Protein AF-A0A8J5T2P1-F1 (afdb_monomer_lite)

InterPro domains:
  IPR018501 DDT domain [PF02791] (27-86)
  IPR018501 DDT domain [PS50827] (26-91)
  IPR018501 DDT domain [SM00571] (26-91)
  IPR028942 WHIM1 domain [PF15612] (189-232)
  IPR047171 Bromodomain adjacent to zinc finger domain protein 1A [PTHR46510] (6-345)

Foldseek 3Di:
DDDPPPPPDDDDPDPDDDDDPAPDDPVCVVLLVVLQCLCQVCCVLLVVCVVPVPGADSVQSSCQLPALDLQGPLLVSLLSLLLSLLVLVVVLVVVLVVDPPLDQDDPPDDPDPVLVVLQVQLQVLQCCCCVPVVDRLSPPDRDSVCSLVSLLSCLRNQLHDPRSRQVVLCVLLVRDHSCVQLSSVCCVVPVVLSVCSVPDGPSPDHSVSSSSSSSSSSVRSCSRRVNVVVVVVVVVVVVVVVVVVVVVVVVVVVVVVVVVVVVVVVVVVVVVVVVVVVVVVVVVVVVVCVVDDDDDDPDPPVVVVVVVVVVVVVVVVVVVVVVVVVVVVVVVVVVVVVVVVVVVVD

Radius of gyration: 36.95 Å; chains: 1; bounding box: 94×45×101 Å

Secondary structure (DSSP, 8-state):
-----------PPPPPPPPP--SS-TTTHHHHHHHHHHHHHTTTTTTHHHH-TT---HHHHHHHHHS--TTSHHHHHHHHHHHHHHHHHHHHHHHHHH-TT--S------S-HHHHHHHHHHHHHHTHIIIIISS-GGGS--STTTHHHHHHHHHHHTT---TTTHHHHHHHTTS--TTS-HHHHHHHH-HHHHHHHTTS-GGGS-HHHHHHHHHHHHHHHTTSHHHHHHHHHHHHHHHHHHHHHHHHHHHHHHHHHHHHHHHHHHHHHHHHHHHHHHHHHHHHHHHHHTTS-------TTHHHHHHHHHHHHHHHHHHHHHHHHHHHHHHHHHHHHHHHHHHTT-

pLDDT: mean 83.57, std 16.7, range [35.97, 98.62]

Structure (mmCIF, N/CA/C/O backbone):
data_AF-A0A8J5T2P1-F1
#
_entry.id   AF-A0A8J5T2P1-F1
#
loop_
_atom_site.group_PDB
_atom_site.id
_atom_site.type_symbol
_atom_site.label_atom_id
_atom_site.label_alt_id
_atom_site.label_comp_id
_atom_site.label_asym_id
_atom_site.label_entity_id
_atom_site.label_seq_id
_atom_site.pdbx_PDB_ins_code
_atom_site.Cartn_x
_atom_site.Cartn_y
_atom_site.Cartn_z
_atom_site.occupancy
_atom_site.B_iso_or_equiv
_atom_site.auth_seq_id
_atom_site.auth_comp_id
_atom_site.auth_asym_id
_atom_site.auth_atom_id
_atom_site.pdbx_PDB_model_num
ATOM 1 N N . MET A 1 1 ? -52.228 -8.492 37.412 1.00 38.88 1 MET A N 1
ATOM 2 C CA . MET A 1 1 ? -51.463 -8.058 36.219 1.00 38.88 1 MET A CA 1
ATOM 3 C C . MET A 1 1 ? -50.763 -9.284 35.662 1.00 38.88 1 MET A C 1
ATOM 5 O O . MET A 1 1 ? -50.231 -10.053 36.445 1.00 38.88 1 MET A O 1
ATOM 9 N N . LYS A 1 2 ? -50.897 -9.541 34.357 1.00 37.38 2 LYS A N 1
ATOM 10 C CA . LYS A 1 2 ? -50.468 -10.792 33.715 1.00 37.38 2 LYS A CA 1
ATOM 11 C C . LYS A 1 2 ? -48.937 -10.896 33.706 1.00 37.38 2 LYS A C 1
ATOM 13 O O . LYS A 1 2 ? -48.278 -9.971 33.245 1.00 37.38 2 LYS A O 1
ATOM 18 N N . ASN A 1 3 ? -48.417 -12.025 34.185 1.00 43.34 3 ASN A N 1
ATOM 19 C CA . ASN A 1 3 ? -47.014 -12.422 34.086 1.00 43.34 3 ASN A CA 1
ATOM 20 C C . ASN A 1 3 ? -46.570 -12.411 32.614 1.00 43.34 3 ASN A C 1
ATOM 22 O O . ASN A 1 3 ? -47.038 -13.235 31.827 1.00 43.34 3 ASN A O 1
ATOM 26 N N . LEU A 1 4 ? -45.669 -11.498 32.234 1.00 44.78 4 LEU A N 1
ATOM 27 C CA . LEU A 1 4 ? -44.873 -11.667 31.019 1.00 44.78 4 LEU A CA 1
ATOM 28 C C . LEU A 1 4 ? -43.782 -12.694 31.334 1.00 44.78 4 LEU A C 1
ATOM 30 O O . LEU A 1 4 ? -42.664 -12.343 31.702 1.00 44.78 4 LEU A O 1
ATOM 34 N N . ASN A 1 5 ? -44.123 -13.975 31.198 1.00 47.78 5 ASN A N 1
ATOM 35 C CA . ASN A 1 5 ? -43.110 -15.002 31.014 1.00 47.78 5 ASN A CA 1
ATOM 36 C C . ASN A 1 5 ? -42.364 -14.663 29.722 1.00 47.78 5 ASN A C 1
ATOM 38 O O . ASN A 1 5 ? -42.946 -14.663 28.637 1.00 47.78 5 ASN A O 1
ATOM 42 N N . MET A 1 6 ? -41.083 -14.337 29.856 1.00 53.53 6 MET A N 1
ATOM 43 C CA . MET A 1 6 ? -40.150 -14.226 28.748 1.00 53.53 6 MET A CA 1
ATOM 44 C C . MET A 1 6 ? -39.972 -15.639 28.186 1.00 53.53 6 MET A C 1
ATOM 46 O O . MET A 1 6 ? -39.150 -16.416 28.662 1.00 53.53 6 MET A O 1
ATOM 50 N N . ILE A 1 7 ? -40.839 -16.014 27.243 1.00 55.31 7 ILE A N 1
ATOM 51 C CA . ILE A 1 7 ? -40.734 -17.269 26.503 1.00 55.31 7 ILE A CA 1
ATOM 52 C C . ILE A 1 7 ? -39.491 -17.119 25.630 1.00 55.31 7 ILE A C 1
ATOM 54 O O . ILE A 1 7 ? -39.549 -16.578 24.528 1.00 55.31 7 ILE A O 1
ATOM 58 N N . CYS A 1 8 ? -38.341 -17.537 26.153 1.00 61.41 8 CYS A N 1
ATOM 59 C CA . CYS A 1 8 ? -37.155 -17.747 25.345 1.00 61.41 8 CYS A CA 1
ATOM 60 C C . CYS A 1 8 ? -37.530 -18.800 24.302 1.00 61.41 8 CYS A C 1
ATOM 62 O O . CYS A 1 8 ? -37.737 -19.967 24.640 1.00 61.41 8 CYS A O 1
ATOM 64 N N . HIS A 1 9 ? -37.698 -18.377 23.048 1.00 58.12 9 HIS A N 1
ATOM 65 C CA . HIS A 1 9 ? -37.850 -19.310 21.942 1.00 58.12 9 HIS A CA 1
ATOM 66 C C . HIS A 1 9 ? -36.684 -20.312 21.988 1.00 58.12 9 HIS A C 1
ATOM 68 O O . HIS A 1 9 ? -35.555 -19.903 22.283 1.00 58.12 9 HIS A O 1
ATOM 74 N N . PRO A 1 10 ? -36.932 -21.612 21.738 1.00 66.38 10 PRO A N 1
ATOM 75 C CA . PRO A 1 10 ? -35.851 -22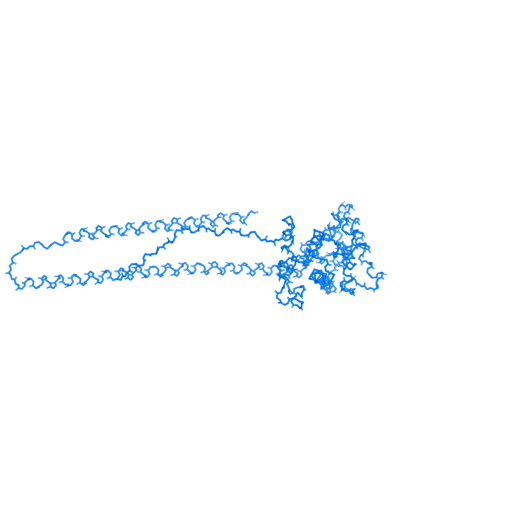.582 21.625 1.00 66.38 10 PRO A CA 1
ATOM 76 C C . PRO A 1 10 ? -34.835 -22.063 20.597 1.00 66.38 10 PRO A C 1
ATOM 78 O O . PRO A 1 10 ? -35.265 -21.435 19.623 1.00 66.38 10 PRO A O 1
ATOM 81 N N . PRO A 1 11 ? -33.521 -22.264 20.816 1.00 65.38 11 PRO A N 1
ATOM 82 C CA . PRO A 1 11 ? -32.497 -21.756 19.915 1.00 65.38 11 PRO A CA 1
ATOM 83 C C . PRO A 1 11 ? -32.816 -22.244 18.504 1.00 65.38 11 PRO A C 1
ATOM 85 O O . PRO A 1 11 ? -32.778 -23.441 18.229 1.00 65.38 11 PRO A O 1
ATOM 88 N N . GLN A 1 12 ? -33.224 -21.317 17.639 1.00 72.50 12 GLN A N 1
ATOM 89 C CA . GLN A 1 12 ? -33.370 -21.605 16.225 1.00 72.50 12 GLN A CA 1
ATOM 90 C C . GLN A 1 12 ? -31.978 -21.901 15.687 1.00 72.50 12 GLN A C 1
ATOM 92 O O . GLN A 1 12 ? -31.029 -21.170 15.988 1.00 72.50 12 GLN A O 1
ATOM 97 N N . ASP A 1 13 ? -31.866 -22.976 14.910 1.00 78.19 13 ASP A N 1
ATOM 98 C CA . ASP A 1 13 ? -30.635 -23.284 14.201 1.00 78.19 13 ASP A CA 1
ATOM 99 C C . ASP A 1 13 ? -30.203 -22.050 13.407 1.00 78.19 13 ASP A C 1
ATOM 101 O O . ASP A 1 13 ? -31.010 -21.428 12.706 1.00 78.19 13 ASP A O 1
ATOM 105 N N . LEU A 1 14 ? -28.926 -21.685 13.544 1.00 77.56 14 LEU A N 1
ATOM 106 C CA . LEU A 1 14 ? -28.351 -20.592 12.773 1.00 77.56 14 LEU A CA 1
ATOM 107 C C . LEU A 1 14 ? -28.625 -20.847 11.284 1.00 77.56 14 LEU A C 1
ATOM 109 O O . LEU A 1 14 ? -28.497 -21.991 10.824 1.00 77.56 14 LEU A O 1
ATOM 113 N N . PRO A 1 15 ? -28.996 -19.809 10.514 1.00 83.88 15 PRO A N 1
ATOM 114 C CA . PRO A 1 15 ? -29.167 -19.964 9.082 1.00 83.88 15 PRO A CA 1
ATOM 115 C C . PRO A 1 15 ? -27.879 -20.544 8.500 1.00 83.88 15 PRO A C 1
ATOM 117 O O . PRO A 1 15 ? -26.777 -20.098 8.831 1.00 83.88 15 PRO A O 1
ATOM 120 N N . LYS A 1 16 ? -28.014 -21.567 7.651 1.00 82.50 16 LYS A N 1
ATOM 121 C CA . LYS A 1 16 ? -26.851 -22.170 7.000 1.00 82.50 16 LYS A CA 1
ATOM 122 C C . LYS A 1 16 ? -26.133 -21.077 6.205 1.00 82.50 16 LYS A C 1
ATOM 124 O O . LYS A 1 16 ? -26.791 -20.432 5.384 1.00 82.50 16 LYS A O 1
ATOM 129 N N . PRO A 1 17 ? -24.828 -20.858 6.434 1.00 81.00 17 PRO A N 1
ATOM 130 C CA . PRO A 1 17 ? -24.089 -19.854 5.692 1.00 81.00 17 PRO A CA 1
ATOM 131 C C . PRO A 1 17 ? -24.156 -20.195 4.203 1.00 81.00 17 PRO A C 1
ATOM 133 O O . PRO A 1 17 ? -23.893 -21.328 3.797 1.00 81.00 17 PRO A O 1
ATOM 136 N N . ILE A 1 18 ? -24.569 -19.218 3.400 1.00 80.50 18 ILE A N 1
ATOM 137 C CA . ILE A 1 18 ? -24.602 -19.336 1.945 1.00 80.50 18 ILE A CA 1
ATOM 138 C C . ILE A 1 18 ? -23.201 -18.959 1.456 1.00 80.50 18 ILE A C 1
ATOM 140 O O . ILE A 1 18 ? -22.764 -17.845 1.749 1.00 80.50 18 ILE A O 1
ATOM 144 N N . PRO A 1 19 ? -22.485 -19.848 0.744 1.00 76.81 19 PRO A N 1
ATOM 145 C CA . PRO A 1 19 ? -21.168 -19.522 0.217 1.00 76.81 19 PRO A CA 1
ATOM 146 C C . PRO A 1 19 ? -21.242 -18.293 -0.689 1.00 76.81 19 PRO A C 1
ATOM 148 O O . PRO A 1 19 ? -22.089 -18.227 -1.587 1.00 76.81 19 PRO A O 1
ATOM 151 N N . ILE A 1 20 ? -20.351 -17.330 -0.456 1.00 77.06 20 ILE A N 1
ATOM 152 C CA . ILE A 1 20 ? -20.187 -16.177 -1.339 1.00 77.06 20 ILE A CA 1
ATOM 153 C C . ILE A 1 20 ? -19.636 -16.699 -2.667 1.00 77.06 20 ILE A C 1
ATOM 155 O O . ILE A 1 20 ? -18.673 -17.466 -2.693 1.00 77.06 20 ILE A O 1
ATOM 159 N N . ARG A 1 21 ? -20.264 -16.315 -3.781 1.00 82.00 21 ARG A N 1
ATOM 160 C CA . ARG A 1 21 ? -19.754 -16.636 -5.117 1.00 82.00 21 ARG A CA 1
ATOM 161 C C . ARG A 1 21 ? -18.629 -15.667 -5.450 1.00 82.00 21 ARG A C 1
ATOM 163 O O . ARG A 1 21 ? -18.890 -14.628 -6.036 1.00 82.00 21 ARG A O 1
ATOM 170 N N . CYS A 1 22 ? -17.417 -16.024 -5.047 1.00 88.25 22 CYS A N 1
ATOM 171 C CA . CYS A 1 22 ? -16.206 -15.280 -5.351 1.00 88.25 22 CYS A CA 1
ATOM 172 C C . CYS A 1 22 ? -15.498 -15.907 -6.560 1.00 88.25 22 CYS A C 1
ATOM 174 O O . CYS A 1 22 ? -15.336 -17.127 -6.625 1.00 88.25 22 CYS A O 1
ATOM 176 N N . ARG A 1 23 ? -15.088 -15.087 -7.527 1.00 93.62 23 ARG A N 1
ATOM 177 C CA . ARG A 1 23 ? -14.248 -15.486 -8.669 1.00 93.62 23 ARG A CA 1
ATOM 178 C C . ARG A 1 23 ? -12.756 -15.430 -8.344 1.00 93.62 23 ARG A C 1
ATOM 180 O O . ARG A 1 23 ? -11.955 -15.932 -9.131 1.00 93.62 23 ARG A O 1
ATOM 187 N N . ILE A 1 24 ? -12.388 -14.840 -7.206 1.00 95.44 24 ILE A N 1
ATOM 188 C CA . ILE A 1 24 ? -11.018 -14.852 -6.691 1.00 95.44 24 ILE A CA 1
ATOM 189 C C . ILE A 1 24 ? -10.756 -16.207 -6.018 1.00 95.44 24 ILE A C 1
ATOM 191 O O . ILE A 1 24 ? -11.517 -16.587 -5.128 1.00 95.44 24 ILE A O 1
ATOM 195 N N . PRO A 1 25 ? -9.700 -16.933 -6.421 1.00 94.62 25 PRO A N 1
ATOM 196 C CA . PRO A 1 25 ? -9.254 -18.146 -5.745 1.00 94.62 25 PRO A CA 1
ATOM 197 C C . PRO A 1 25 ? -8.931 -17.916 -4.261 1.00 94.62 25 PRO A C 1
ATOM 199 O O . PRO A 1 25 ? -8.420 -16.857 -3.892 1.00 94.62 25 PRO A O 1
ATOM 202 N N . ASP A 1 26 ? -9.178 -18.925 -3.423 1.00 92.69 26 ASP A N 1
ATOM 203 C CA . ASP A 1 26 ? -8.987 -18.846 -1.966 1.00 92.69 26 ASP A CA 1
ATOM 204 C C . ASP A 1 26 ? -7.550 -18.459 -1.569 1.00 92.69 26 ASP A C 1
ATOM 206 O O . ASP A 1 26 ? -7.347 -17.729 -0.600 1.00 92.69 26 ASP A O 1
ATOM 210 N N . ASP A 1 27 ? -6.550 -18.905 -2.332 1.00 95.50 27 ASP A N 1
ATOM 211 C CA . ASP A 1 27 ? -5.130 -18.610 -2.114 1.00 95.50 27 ASP A CA 1
ATOM 212 C C . ASP A 1 27 ? -4.750 -17.154 -2.421 1.00 95.50 27 ASP A C 1
ATOM 214 O O . ASP A 1 27 ? -3.761 -16.659 -1.888 1.00 95.50 27 ASP A O 1
ATOM 218 N N . LEU A 1 28 ? -5.552 -16.451 -3.225 1.00 96.50 28 LEU A N 1
ATOM 219 C CA . LEU A 1 28 ? -5.344 -15.047 -3.599 1.00 96.50 28 LEU A CA 1
ATOM 220 C C . LEU A 1 28 ? -6.289 -14.087 -2.864 1.00 96.50 28 LEU A C 1
ATOM 222 O O . LEU A 1 28 ? -6.176 -12.868 -3.001 1.00 96.50 28 LEU A O 1
ATOM 226 N N . PHE A 1 29 ? -7.236 -14.617 -2.087 1.00 95.31 29 PHE A N 1
ATOM 227 C CA . PHE A 1 29 ? -8.277 -13.821 -1.444 1.00 95.31 29 PHE A CA 1
ATOM 228 C C . PHE A 1 29 ? -7.711 -12.802 -0.448 1.00 95.31 29 PHE A C 1
ATOM 230 O O . PHE A 1 29 ? -8.202 -11.678 -0.368 1.00 95.31 29 PHE A O 1
ATOM 237 N N . SER A 1 30 ? -6.656 -13.168 0.285 1.00 96.12 30 SER A N 1
ATOM 238 C CA . SER A 1 30 ? -6.013 -12.262 1.243 1.00 96.12 30 SER A CA 1
ATOM 239 C C . SER A 1 30 ? -5.421 -11.033 0.553 1.00 96.12 30 SER A C 1
ATOM 241 O O . SER A 1 30 ? -5.675 -9.912 0.986 1.00 96.12 30 SER A O 1
ATOM 243 N N . ASP A 1 31 ? -4.679 -11.232 -0.539 1.00 97.12 31 ASP A N 1
ATOM 244 C CA . ASP A 1 31 ? -4.081 -10.136 -1.310 1.00 97.12 31 ASP A CA 1
ATOM 245 C C . ASP A 1 31 ? -5.163 -9.250 -1.928 1.00 97.12 31 ASP A C 1
ATOM 247 O O . ASP A 1 31 ? -5.072 -8.025 -1.896 1.00 97.12 31 ASP A O 1
ATOM 251 N N . PHE A 1 32 ? -6.233 -9.870 -2.429 1.00 97.81 32 PHE A N 1
ATOM 252 C CA . PHE A 1 32 ? -7.391 -9.160 -2.954 1.00 97.81 32 PHE A CA 1
ATOM 253 C C . PHE A 1 32 ? -8.039 -8.241 -1.908 1.00 97.81 32 PHE A C 1
ATOM 255 O O . PHE A 1 32 ? -8.254 -7.059 -2.182 1.00 97.81 32 PHE A O 1
ATOM 262 N N . ILE A 1 33 ? -8.320 -8.757 -0.706 1.00 97.69 33 ILE A N 1
ATOM 263 C CA . ILE A 1 33 ? -8.898 -7.957 0.381 1.00 97.69 33 ILE A CA 1
ATOM 264 C C . ILE A 1 33 ? -7.926 -6.873 0.835 1.00 97.69 33 ILE A C 1
ATOM 266 O O . ILE A 1 33 ? -8.350 -5.744 1.050 1.00 97.69 33 ILE A O 1
ATOM 270 N N . MET A 1 34 ? -6.633 -7.179 0.938 1.00 98.00 34 MET A N 1
ATOM 271 C CA . MET A 1 34 ? -5.624 -6.201 1.336 1.00 98.00 34 MET A CA 1
ATOM 272 C C . MET A 1 34 ? -5.600 -4.999 0.385 1.00 98.00 34 MET A C 1
ATOM 274 O O . MET A 1 34 ? -5.644 -3.860 0.847 1.00 98.00 34 MET A O 1
ATOM 278 N N . VAL A 1 35 ? -5.622 -5.239 -0.929 1.00 98.25 35 VAL A N 1
ATOM 279 C CA . VAL A 1 35 ? -5.682 -4.162 -1.927 1.00 98.25 35 VAL A CA 1
ATOM 280 C C . VAL A 1 35 ? -7.000 -3.388 -1.836 1.00 98.25 35 VAL A C 1
ATOM 282 O O . VAL A 1 35 ? -6.985 -2.157 -1.849 1.00 98.25 35 VAL A O 1
ATOM 285 N N . LEU A 1 36 ? -8.137 -4.086 -1.725 1.00 98.19 36 LEU A N 1
ATOM 286 C CA . LEU A 1 36 ? -9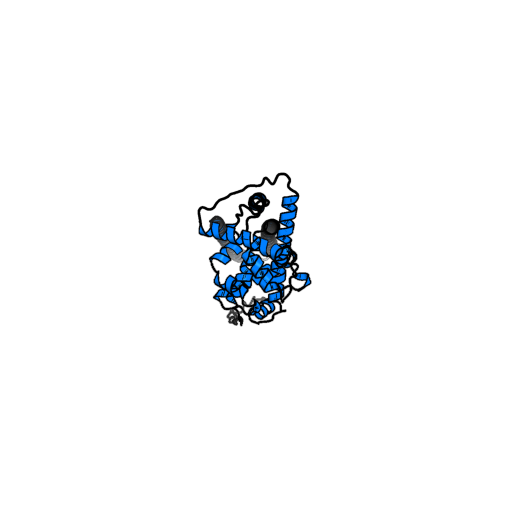.457 -3.458 -1.610 1.00 98.19 36 LEU A CA 1
ATOM 287 C C . LEU A 1 36 ? -9.543 -2.527 -0.396 1.00 98.19 36 LEU A C 1
ATOM 289 O O . LEU A 1 36 ? -9.999 -1.389 -0.512 1.00 98.19 36 LEU A O 1
ATOM 293 N N . GLU A 1 37 ? -9.110 -3.017 0.763 1.00 97.62 37 GLU A N 1
ATOM 294 C CA . GLU A 1 37 ? -9.097 -2.259 2.010 1.00 97.62 37 GLU A CA 1
ATOM 295 C C . GLU A 1 37 ? -8.135 -1.081 1.909 1.00 97.62 37 GLU A C 1
ATOM 297 O O . GLU A 1 37 ? -8.524 0.037 2.232 1.00 97.62 37 GLU A O 1
ATOM 302 N N . PHE A 1 38 ? -6.918 -1.287 1.394 1.00 98.12 38 PHE A N 1
ATOM 303 C CA . PHE A 1 38 ? -5.935 -0.215 1.266 1.00 98.12 38 PHE A CA 1
ATOM 304 C C . PHE A 1 38 ? -6.481 0.967 0.461 1.00 98.12 38 PHE A C 1
ATOM 306 O O . PHE A 1 38 ? -6.477 2.095 0.950 1.00 98.12 38 PHE A O 1
ATOM 313 N N . VAL A 1 39 ? -6.998 0.714 -0.744 1.00 97.50 39 VAL A N 1
ATOM 314 C CA . VAL A 1 39 ? -7.456 1.783 -1.642 1.00 97.50 39 VAL A CA 1
ATOM 315 C C . VAL A 1 39 ? -8.612 2.574 -1.015 1.00 97.50 39 VAL A C 1
ATOM 317 O O . VAL A 1 39 ? -8.661 3.796 -1.137 1.00 97.50 39 VAL A O 1
ATOM 320 N N . ASN A 1 40 ? -9.510 1.913 -0.277 1.00 97.38 40 ASN A N 1
ATOM 321 C CA . ASN A 1 40 ? -10.621 2.588 0.400 1.00 97.38 40 ASN A CA 1
ATOM 322 C C . ASN A 1 40 ? -10.195 3.322 1.686 1.00 97.38 40 ASN A C 1
ATOM 324 O O . ASN A 1 40 ? -10.640 4.450 1.926 1.00 97.38 40 ASN A O 1
ATOM 328 N N . VAL A 1 41 ? -9.335 2.713 2.507 1.00 95.06 41 VAL A N 1
ATOM 329 C CA . VAL A 1 41 ? -8.838 3.296 3.765 1.00 95.06 41 VAL A CA 1
ATOM 330 C C . VAL A 1 41 ? -7.972 4.521 3.488 1.00 95.06 41 VAL A C 1
ATOM 332 O O . VAL A 1 41 ? -8.161 5.557 4.120 1.00 95.06 41 VAL A O 1
ATOM 335 N N . PHE A 1 42 ? -7.089 4.439 2.495 1.00 95.69 42 PHE A N 1
ATOM 336 C CA . PHE A 1 42 ? -6.211 5.528 2.068 1.00 95.69 42 PHE A CA 1
ATOM 337 C C . PHE A 1 42 ? -6.804 6.324 0.896 1.00 95.69 42 PHE A C 1
ATOM 339 O O . PHE A 1 42 ? -6.076 6.883 0.083 1.00 95.69 42 PHE A O 1
ATOM 346 N N . SER A 1 43 ? -8.137 6.413 0.820 1.00 95.94 43 SER A N 1
ATOM 347 C CA . SER A 1 43 ? -8.852 7.067 -0.288 1.00 95.94 43 SER A CA 1
ATOM 348 C C . SER A 1 43 ? -8.534 8.553 -0.470 1.00 95.94 43 SER A C 1
ATOM 350 O O . SER A 1 43 ? -8.711 9.070 -1.567 1.00 95.94 43 SER A O 1
ATOM 352 N N . GLU A 1 44 ? -8.077 9.237 0.578 1.00 94.19 44 GLU A N 1
ATOM 353 C CA . GLU A 1 44 ? -7.607 10.627 0.495 1.00 94.19 44 GLU A CA 1
ATOM 354 C C . GLU A 1 44 ? -6.178 10.705 -0.055 1.00 94.19 44 GLU A C 1
ATOM 356 O O . GLU A 1 44 ? -5.906 11.552 -0.894 1.00 94.19 44 GLU A O 1
ATOM 361 N N . LEU A 1 45 ? -5.302 9.777 0.345 1.00 94.75 45 LEU A N 1
ATOM 362 C CA . LEU A 1 45 ? -3.903 9.714 -0.093 1.00 94.75 45 LEU A CA 1
ATOM 363 C C . LEU A 1 45 ? -3.778 9.429 -1.593 1.00 94.75 45 LEU A C 1
ATOM 365 O O . LEU A 1 45 ? -2.950 10.020 -2.271 1.00 94.75 45 LEU A O 1
ATOM 369 N N . VAL A 1 46 ? -4.580 8.490 -2.098 1.00 95.31 46 VAL A N 1
ATOM 370 C CA . VAL A 1 46 ? -4.556 8.098 -3.516 1.00 95.31 46 VAL A CA 1
ATOM 371 C C . VAL A 1 46 ? -5.610 8.834 -4.342 1.00 95.31 46 VAL A C 1
ATOM 373 O O . VAL A 1 46 ? -5.893 8.406 -5.452 1.00 95.31 46 VAL A O 1
ATOM 376 N N . GLU A 1 47 ? -6.244 9.876 -3.789 1.00 95.81 47 GLU A N 1
ATOM 377 C CA . GLU A 1 47 ? -7.274 10.689 -4.462 1.00 95.81 47 GLU A CA 1
ATOM 378 C C . GLU A 1 47 ? -8.435 9.859 -5.053 1.00 95.81 47 GLU A C 1
ATOM 380 O O . GLU A 1 47 ? -9.071 10.210 -6.048 1.00 95.81 47 GLU A O 1
ATOM 385 N N . LEU A 1 48 ? -8.769 8.734 -4.407 1.00 96.88 48 LEU A N 1
ATOM 386 C CA . LEU A 1 48 ? -9.774 7.791 -4.899 1.00 96.88 48 LEU A CA 1
ATOM 387 C C . LEU A 1 48 ? -11.135 8.456 -5.104 1.00 96.88 48 LEU A C 1
ATOM 389 O O . LEU A 1 48 ? -11.849 8.127 -6.050 1.00 96.88 48 LEU A O 1
ATOM 393 N N . ARG A 1 49 ? -11.524 9.352 -4.190 1.00 95.50 49 ARG A N 1
ATOM 394 C CA . ARG A 1 49 ? -12.876 9.931 -4.158 1.00 95.50 49 ARG A CA 1
ATOM 395 C C . ARG A 1 49 ? -13.178 10.835 -5.351 1.00 95.50 49 ARG A C 1
ATOM 397 O O . ARG A 1 49 ? -14.357 11.055 -5.628 1.00 95.50 49 ARG A O 1
ATOM 404 N N . ASP A 1 50 ? -12.158 11.284 -6.073 1.00 95.81 50 ASP A N 1
ATOM 405 C CA . ASP A 1 50 ? -12.326 12.099 -7.276 1.00 95.81 50 ASP A CA 1
ATOM 406 C C . ASP A 1 50 ? -12.805 11.258 -8.464 1.00 95.81 50 ASP A C 1
ATOM 408 O O . ASP A 1 50 ? -13.581 11.730 -9.298 1.00 95.81 50 ASP A O 1
ATOM 412 N N . VAL A 1 51 ? -12.412 9.981 -8.501 1.00 95.44 51 VAL A N 1
ATOM 413 C CA . VAL A 1 51 ? -12.827 9.016 -9.531 1.00 95.44 51 VAL A CA 1
ATOM 414 C C . VAL A 1 51 ? -14.019 8.179 -9.055 1.00 95.44 51 VAL A C 1
ATOM 416 O O . VAL A 1 51 ? -14.986 7.969 -9.788 1.00 95.44 51 VAL A O 1
ATOM 419 N N . TYR A 1 52 ? -13.983 7.741 -7.797 1.00 97.19 52 TYR A N 1
ATOM 420 C CA . TYR A 1 52 ? -14.969 6.871 -7.164 1.00 97.19 52 TYR A CA 1
ATOM 421 C C . TYR A 1 52 ? -15.459 7.488 -5.843 1.00 97.19 52 TYR A C 1
ATOM 423 O O . TYR A 1 52 ? -14.993 7.104 -4.768 1.00 97.19 52 TYR A O 1
ATOM 431 N N . PRO A 1 53 ? -16.449 8.406 -5.868 1.00 95.94 53 PRO A N 1
ATOM 432 C CA . PRO A 1 53 ? -16.908 9.120 -4.668 1.00 95.94 53 PRO A CA 1
ATOM 433 C C . PRO A 1 53 ? -17.421 8.222 -3.534 1.00 95.94 53 PRO A C 1
ATOM 435 O O . PRO A 1 53 ? -17.410 8.619 -2.372 1.00 95.94 53 PRO A O 1
ATOM 438 N N . GLN A 1 54 ? -17.892 7.015 -3.866 1.00 95.94 54 GLN A N 1
ATOM 439 C CA . GLN A 1 54 ? -18.373 6.016 -2.901 1.00 95.94 54 GLN A CA 1
ATOM 440 C C . GLN A 1 54 ? -17.330 4.934 -2.578 1.00 95.94 54 GLN A C 1
ATOM 442 O O . GLN A 1 54 ? -17.656 3.952 -1.917 1.00 95.94 54 GLN A O 1
ATOM 447 N N . GLY A 1 55 ? -16.090 5.112 -3.035 1.00 96.56 55 GLY A N 1
ATOM 448 C CA . GLY A 1 55 ? -15.044 4.103 -2.959 1.00 96.56 55 GLY A CA 1
ATOM 449 C C . GLY A 1 55 ? -15.223 2.978 -3.978 1.00 96.56 55 GLY A C 1
ATOM 450 O O . GLY A 1 55 ? -16.098 3.015 -4.848 1.00 96.56 55 GLY A O 1
ATOM 451 N N . ILE A 1 56 ? -14.367 1.965 -3.864 1.00 97.50 56 ILE A N 1
ATOM 452 C CA . ILE A 1 56 ? -14.405 0.768 -4.708 1.00 97.50 56 ILE A CA 1
ATOM 453 C C . ILE A 1 56 ? -15.019 -0.365 -3.902 1.00 97.50 56 ILE A C 1
ATOM 455 O O . ILE A 1 56 ? -14.565 -0.684 -2.805 1.00 97.50 56 ILE A O 1
ATOM 459 N N . THR A 1 57 ? -16.051 -0.991 -4.458 1.00 97.38 57 THR A N 1
ATOM 460 C CA . THR A 1 57 ? -16.714 -2.136 -3.828 1.00 97.38 57 THR A CA 1
ATOM 461 C C . THR A 1 57 ? -16.002 -3.448 -4.154 1.00 97.38 57 THR A C 1
ATOM 463 O O . THR A 1 57 ? -15.247 -3.543 -5.125 1.00 97.38 57 THR A O 1
ATOM 466 N N . PHE A 1 58 ? -16.294 -4.486 -3.366 1.00 96.25 58 PHE A N 1
ATOM 467 C CA . PHE A 1 58 ? -15.825 -5.851 -3.614 1.00 96.25 58 PHE A CA 1
ATOM 468 C C . PHE A 1 58 ? -16.102 -6.298 -5.058 1.00 96.25 58 PHE A C 1
ATOM 470 O O . PHE A 1 58 ? -15.186 -6.726 -5.755 1.00 96.25 58 PHE A O 1
ATOM 477 N N . ASP A 1 59 ? -17.345 -6.144 -5.526 1.00 95.50 59 ASP A N 1
ATOM 478 C CA . ASP A 1 59 ? -17.766 -6.589 -6.859 1.00 95.50 59 ASP A CA 1
ATOM 479 C C . ASP A 1 59 ? -17.038 -5.837 -7.979 1.00 95.50 59 ASP A C 1
ATOM 481 O O . ASP A 1 59 ? -16.670 -6.433 -8.992 1.00 95.50 59 ASP A O 1
ATOM 485 N N . MET A 1 60 ? -16.795 -4.534 -7.789 1.00 97.06 60 MET A N 1
ATOM 486 C CA . MET A 1 60 ? -16.062 -3.714 -8.755 1.00 97.06 60 MET A CA 1
ATOM 487 C C . MET A 1 60 ? -14.631 -4.213 -8.922 1.00 97.06 60 MET A C 1
ATOM 489 O O . MET A 1 60 ? -14.209 -4.456 -10.051 1.00 97.06 60 MET A O 1
ATOM 493 N N . LEU A 1 61 ? -13.899 -4.404 -7.820 1.00 97.38 61 LEU A N 1
ATOM 494 C CA . LEU A 1 61 ? -12.514 -4.866 -7.892 1.00 97.38 61 LEU A CA 1
ATOM 495 C C . LEU A 1 61 ? -12.426 -6.323 -8.367 1.00 97.38 61 LEU A C 1
ATOM 497 O O . LEU A 1 61 ? -11.555 -6.650 -9.172 1.00 97.38 61 LEU A O 1
ATOM 501 N N . GLU A 1 62 ? -13.340 -7.191 -7.920 1.00 96.75 62 GLU A N 1
ATOM 502 C CA . GLU A 1 62 ? -13.403 -8.582 -8.375 1.00 96.75 62 GLU A CA 1
ATOM 503 C C . GLU A 1 62 ? -13.587 -8.643 -9.896 1.00 96.75 62 GLU A C 1
ATOM 505 O O . GLU A 1 62 ? -12.842 -9.331 -10.597 1.00 96.75 62 GLU A O 1
ATOM 510 N N . HIS A 1 63 ? -14.559 -7.892 -10.420 1.00 96.06 63 HIS A N 1
ATOM 511 C CA . HIS A 1 63 ? -14.804 -7.811 -11.853 1.00 96.06 63 HIS A CA 1
ATOM 512 C C . HIS A 1 63 ? -13.594 -7.259 -12.603 1.00 96.06 63 HIS A C 1
ATOM 514 O O . HIS A 1 63 ? -13.160 -7.862 -13.579 1.00 96.06 63 HIS A O 1
ATOM 520 N N . ALA A 1 64 ? -12.991 -6.187 -12.104 1.00 96.56 64 ALA A N 1
ATOM 521 C CA . ALA A 1 64 ? -11.860 -5.534 -12.744 1.00 96.56 64 ALA A CA 1
ATOM 522 C C . ALA A 1 64 ? -10.615 -6.417 -12.886 1.00 96.56 64 ALA A C 1
ATOM 524 O O . ALA A 1 64 ? -9.870 -6.313 -13.860 1.00 96.56 64 ALA A O 1
ATOM 525 N N . LEU A 1 65 ? -10.367 -7.278 -11.900 1.00 96.38 65 LEU A N 1
ATOM 526 C CA . LEU A 1 65 ? -9.199 -8.148 -11.900 1.00 96.38 65 LEU A CA 1
ATOM 527 C C . LEU A 1 65 ? -9.387 -9.382 -12.791 1.00 96.38 65 LEU A C 1
ATOM 529 O O . LEU A 1 65 ? -8.420 -9.844 -13.411 1.00 96.38 65 LEU A O 1
ATOM 533 N N . VAL A 1 66 ? -10.616 -9.900 -12.868 1.00 94.81 66 VAL A N 1
ATOM 534 C CA . VAL A 1 66 ? -10.970 -11.069 -13.686 1.00 94.81 66 VAL A CA 1
ATOM 535 C C . VAL A 1 66 ? -11.128 -10.693 -15.157 1.00 94.81 66 VAL A C 1
ATOM 537 O O . VAL A 1 66 ? -10.644 -11.416 -16.029 1.00 94.81 66 VAL A O 1
ATOM 540 N N . GLU A 1 67 ? -11.776 -9.566 -15.438 1.00 93.19 67 GLU A N 1
ATOM 541 C CA . GLU A 1 67 ? -11.955 -9.089 -16.802 1.00 93.19 67 GLU A CA 1
ATOM 542 C C . GLU A 1 67 ? -10.672 -8.452 -17.358 1.00 93.19 67 GLU A C 1
ATOM 544 O O . GLU A 1 67 ? -9.735 -8.075 -16.646 1.00 93.19 67 GLU A O 1
ATOM 549 N N . LYS A 1 68 ? -10.622 -8.354 -18.686 1.00 92.31 68 LYS A N 1
ATOM 550 C CA . LYS A 1 68 ? -9.496 -7.783 -19.437 1.00 92.31 68 LYS A CA 1
ATOM 551 C C . LYS A 1 68 ? -9.847 -6.415 -20.009 1.00 92.31 68 LYS A C 1
ATOM 553 O O . LYS A 1 68 ? -9.617 -6.136 -21.184 1.00 92.31 68 LYS A O 1
ATOM 558 N N . GLU A 1 69 ? -10.465 -5.582 -19.184 1.00 93.94 69 GLU A N 1
ATOM 559 C CA . GLU A 1 69 ? -10.824 -4.226 -19.573 1.00 93.94 69 GLU A CA 1
ATOM 560 C C . GLU A 1 69 ? -9.606 -3.302 -19.459 1.00 93.94 69 GLU A C 1
ATOM 562 O O . GLU A 1 69 ? -9.022 -3.148 -18.388 1.00 93.94 69 GLU A O 1
ATOM 567 N N . VAL A 1 70 ? -9.217 -2.697 -20.583 1.00 92.56 70 VAL A N 1
ATOM 568 C CA . VAL A 1 70 ? -8.053 -1.796 -20.668 1.00 92.56 70 VAL A CA 1
ATOM 569 C C . VAL A 1 70 ? -8.307 -0.481 -19.928 1.00 92.56 70 VAL A C 1
ATOM 571 O O . VAL A 1 70 ? -7.419 0.027 -19.261 1.00 92.56 70 VAL A O 1
ATOM 574 N N . ALA A 1 71 ? -9.521 0.061 -20.020 1.00 92.38 71 ALA A N 1
ATOM 575 C CA . ALA A 1 71 ? -9.916 1.321 -19.389 1.00 92.38 71 ALA A CA 1
ATOM 576 C C . ALA A 1 71 ? -11.024 1.086 -18.348 1.00 92.38 71 ALA A C 1
ATOM 578 O O . ALA A 1 71 ? -12.088 1.692 -18.422 1.00 92.38 71 ALA A O 1
ATOM 579 N N . GLY A 1 72 ? -10.783 0.141 -17.434 1.00 95.12 72 GLY A N 1
ATOM 580 C CA . GLY A 1 72 ? -11.703 -0.214 -16.349 1.00 95.12 72 GLY A CA 1
ATOM 581 C C . GLY A 1 72 ? -11.121 0.059 -14.961 1.00 95.12 72 GLY A C 1
ATOM 582 O O . GLY A 1 72 ? -10.007 0.555 -14.818 1.00 95.12 72 GLY A O 1
ATOM 583 N N . VAL A 1 73 ? -11.831 -0.361 -13.914 1.00 97.19 73 VAL A N 1
ATOM 584 C CA . VAL A 1 73 ? -11.465 -0.081 -12.507 1.00 97.19 73 VAL A CA 1
ATOM 585 C C . VAL A 1 73 ? -10.037 -0.533 -12.153 1.00 97.19 73 VAL A C 1
ATOM 587 O O . VAL A 1 73 ? -9.363 0.116 -11.365 1.00 97.19 73 VAL A O 1
ATOM 590 N N . PHE A 1 74 ? -9.529 -1.619 -12.745 1.00 97.94 74 PHE A N 1
ATOM 591 C CA . PHE A 1 74 ? -8.169 -2.107 -12.481 1.00 97.94 74 PHE A CA 1
ATOM 592 C C . PHE A 1 74 ? -7.101 -1.145 -13.012 1.00 97.94 74 PHE A C 1
ATOM 594 O O . PHE A 1 74 ? -6.098 -0.905 -12.343 1.00 97.94 74 PHE A O 1
ATOM 601 N N . ASN A 1 75 ? -7.337 -0.581 -14.198 1.00 97.69 75 ASN A N 1
ATOM 602 C CA . ASN A 1 75 ? -6.503 0.470 -14.761 1.00 97.69 75 ASN A CA 1
ATOM 603 C C . ASN A 1 75 ? -6.502 1.701 -13.852 1.00 97.69 75 ASN A C 1
ATOM 605 O O . ASN A 1 75 ? -5.438 2.224 -13.543 1.00 97.69 75 ASN A O 1
ATOM 609 N N . ASP A 1 76 ? -7.674 2.120 -13.382 1.00 97.56 76 ASP A N 1
ATOM 610 C CA . ASP A 1 76 ? -7.783 3.294 -12.518 1.00 97.56 76 ASP A CA 1
ATOM 611 C C . ASP A 1 76 ? -7.065 3.064 -11.186 1.00 97.56 76 ASP A C 1
ATOM 613 O O . ASP A 1 76 ? -6.258 3.890 -10.785 1.00 97.56 76 ASP A O 1
ATOM 617 N N . VAL A 1 77 ? -7.251 1.904 -10.545 1.00 98.06 77 VAL A N 1
ATOM 618 C CA . VAL A 1 77 ? -6.526 1.545 -9.313 1.00 98.06 77 VAL A CA 1
ATOM 619 C C . VAL A 1 77 ? -5.012 1.569 -9.529 1.00 98.06 77 VAL A C 1
ATOM 621 O O . VAL A 1 77 ? -4.293 2.121 -8.701 1.00 98.06 77 VAL A O 1
ATOM 624 N N . LEU A 1 78 ? -4.508 1.012 -10.636 1.00 98.06 78 LEU A N 1
ATOM 625 C CA . LEU A 1 78 ? -3.079 1.076 -10.961 1.00 98.06 78 LEU A CA 1
ATOM 626 C C . LEU A 1 78 ? -2.586 2.517 -11.096 1.00 98.06 78 LEU A C 1
ATOM 628 O O . LEU A 1 78 ? -1.516 2.841 -10.584 1.00 98.06 78 LEU A O 1
ATOM 632 N N . GLN A 1 79 ? -3.351 3.364 -11.786 1.00 98.00 79 GLN A N 1
ATOM 633 C CA . GLN A 1 79 ? -2.983 4.760 -11.982 1.00 98.00 79 GLN A CA 1
ATOM 634 C C . GLN A 1 79 ? -3.000 5.540 -10.669 1.00 98.00 79 GLN A C 1
ATOM 636 O O . GLN A 1 79 ? -2.036 6.244 -10.398 1.00 98.00 79 GLN A O 1
ATOM 641 N N . LEU A 1 80 ? -4.025 5.364 -9.830 1.00 98.06 80 LEU A N 1
ATOM 642 C CA . LEU A 1 80 ? -4.111 6.010 -8.517 1.00 98.06 80 LEU A CA 1
ATOM 643 C C . LEU A 1 80 ? -2.937 5.605 -7.614 1.00 98.06 80 LEU A C 1
ATOM 645 O O . LEU A 1 80 ? -2.335 6.455 -6.965 1.00 98.06 80 LEU A O 1
ATOM 649 N N . LEU A 1 81 ? -2.556 4.321 -7.606 1.00 98.56 81 LEU A N 1
ATOM 650 C CA . LEU A 1 81 ? -1.408 3.850 -6.824 1.00 98.56 81 LEU A CA 1
ATOM 651 C C . LEU A 1 81 ? -0.078 4.407 -7.352 1.00 98.56 81 LEU A C 1
ATOM 653 O O . LEU A 1 81 ? 0.744 4.864 -6.563 1.00 98.56 81 LEU A O 1
ATOM 657 N N . LEU A 1 82 ? 0.149 4.381 -8.670 1.00 98.31 82 LEU A N 1
ATOM 658 C CA . LEU A 1 82 ? 1.374 4.924 -9.271 1.00 98.31 82 LEU A CA 1
ATOM 659 C C . LEU A 1 82 ? 1.478 6.438 -9.082 1.00 98.31 82 LEU A C 1
ATOM 661 O O . LEU A 1 82 ? 2.543 6.929 -8.719 1.00 98.31 82 LEU A O 1
ATOM 665 N N . GLN A 1 83 ? 0.379 7.161 -9.285 1.00 97.50 83 GLN A N 1
ATOM 666 C CA . GLN A 1 83 ? 0.323 8.599 -9.057 1.00 97.50 83 GLN A CA 1
ATOM 667 C C . GLN A 1 83 ? 0.593 8.923 -7.587 1.00 97.50 83 GLN A C 1
ATOM 669 O O . GLN A 1 83 ? 1.436 9.768 -7.313 1.00 97.50 83 GLN A O 1
ATOM 674 N N . GLY A 1 84 ? -0.031 8.195 -6.654 1.00 97.38 84 GLY A N 1
ATOM 675 C CA . GLY A 1 84 ? 0.234 8.341 -5.222 1.00 97.38 84 GLY A CA 1
ATOM 676 C C . GLY A 1 84 ? 1.707 8.112 -4.876 1.00 97.38 84 GLY A C 1
ATOM 677 O O . GLY A 1 84 ? 2.296 8.903 -4.148 1.00 97.38 84 GLY A O 1
ATOM 678 N N . ILE A 1 85 ? 2.346 7.088 -5.454 1.00 97.50 85 ILE A N 1
ATOM 679 C CA . ILE A 1 85 ? 3.794 6.863 -5.300 1.00 97.50 85 ILE A CA 1
ATOM 680 C C . ILE A 1 85 ? 4.600 8.057 -5.818 1.00 97.50 85 ILE A C 1
ATOM 682 O O . ILE A 1 85 ? 5.540 8.481 -5.152 1.00 97.50 85 ILE A O 1
ATOM 686 N N . PHE A 1 86 ? 4.279 8.583 -6.999 1.00 96.69 86 PHE A N 1
ATOM 687 C CA . PHE A 1 86 ? 5.025 9.695 -7.588 1.00 96.69 86 PHE A CA 1
ATOM 688 C C . PHE A 1 86 ? 4.857 10.994 -6.801 1.00 96.69 86 PHE A C 1
ATOM 690 O O . PHE A 1 86 ? 5.855 11.672 -6.576 1.00 96.69 86 PHE A O 1
ATOM 697 N N . THR A 1 87 ? 3.650 11.289 -6.319 1.00 96.19 87 THR A N 1
ATOM 698 C CA . THR A 1 87 ? 3.388 12.420 -5.421 1.00 96.19 87 THR A CA 1
ATOM 699 C C . THR A 1 87 ? 4.193 12.284 -4.131 1.00 96.19 87 THR A C 1
ATOM 701 O O . THR A 1 87 ? 4.915 13.200 -3.763 1.00 96.19 87 THR A O 1
ATOM 704 N N . LEU A 1 88 ? 4.177 11.107 -3.498 1.00 95.31 88 LEU A N 1
ATOM 705 C CA . LEU A 1 88 ? 4.954 10.852 -2.283 1.00 95.31 88 LEU A CA 1
ATOM 706 C C . LEU A 1 88 ? 6.473 10.936 -2.505 1.00 95.31 88 LEU A C 1
ATOM 708 O O . LEU A 1 88 ? 7.214 11.292 -1.595 1.00 95.31 88 LEU A O 1
ATOM 712 N N . GLN A 1 89 ? 6.968 10.583 -3.696 1.00 92.94 89 GLN A N 1
ATOM 713 C CA . GLN A 1 89 ? 8.380 10.784 -4.045 1.00 92.94 89 GLN A CA 1
ATOM 714 C C . GLN A 1 89 ? 8.723 12.266 -4.177 1.00 92.94 89 GLN A C 1
ATOM 716 O O . GLN A 1 89 ? 9.773 12.668 -3.694 1.00 92.94 89 GLN A O 1
ATOM 721 N N . GLU A 1 90 ? 7.859 13.050 -4.824 1.00 92.50 90 GLU A N 1
ATOM 722 C CA . GLU A 1 90 ? 8.055 14.492 -4.994 1.00 92.50 90 GLU A CA 1
ATOM 723 C C . GLU A 1 90 ? 8.011 15.220 -3.642 1.00 92.50 90 GLU A C 1
ATOM 725 O O . GLU A 1 90 ? 8.901 16.017 -3.368 1.00 92.50 90 GLU A O 1
ATOM 730 N N . GLU A 1 91 ? 7.072 14.863 -2.758 1.00 92.38 91 GLU A N 1
ATOM 731 C CA . GLU A 1 91 ? 7.006 15.383 -1.383 1.00 92.38 91 GLU A CA 1
ATOM 732 C C . GLU A 1 91 ? 8.306 15.131 -0.602 1.00 92.38 91 GLU A C 1
ATOM 734 O O . GLU A 1 91 ? 8.856 16.047 0.008 1.00 92.38 91 GLU A O 1
ATOM 739 N N . GLU A 1 92 ? 8.834 13.903 -0.633 1.00 90.44 92 GLU A N 1
ATOM 740 C CA . GLU A 1 92 ? 10.090 13.593 0.057 1.00 90.44 92 GLU A CA 1
ATOM 741 C C . GLU A 1 92 ? 11.295 14.304 -0.562 1.00 90.44 92 GLU A C 1
ATOM 743 O O . GLU A 1 92 ? 12.196 14.722 0.164 1.00 90.44 92 GLU A O 1
ATOM 748 N N . ASP A 1 93 ? 11.345 14.417 -1.890 1.00 88.56 93 ASP A N 1
ATOM 749 C CA . ASP A 1 93 ? 12.434 15.109 -2.575 1.00 88.56 93 ASP A CA 1
ATOM 750 C C . ASP A 1 93 ? 12.421 16.616 -2.224 1.00 88.56 93 ASP A C 1
ATOM 752 O O . ASP A 1 93 ? 13.479 17.169 -1.919 1.00 88.56 93 ASP A O 1
ATOM 756 N N . ASP A 1 94 ? 11.242 17.245 -2.136 1.00 90.12 94 ASP A N 1
ATOM 757 C CA . ASP A 1 94 ? 11.074 18.634 -1.678 1.00 90.12 94 ASP A CA 1
ATOM 758 C C . ASP A 1 94 ? 11.518 18.826 -0.212 1.00 90.12 94 ASP A C 1
ATOM 760 O O . ASP A 1 94 ? 12.164 19.825 0.125 1.00 90.12 94 ASP A O 1
ATOM 764 N N . GLU A 1 95 ? 11.204 17.876 0.676 1.00 88.69 95 GLU A N 1
ATOM 765 C CA . GLU A 1 95 ? 11.645 17.915 2.077 1.00 88.69 95 GLU A CA 1
ATOM 766 C C . GLU A 1 95 ? 13.163 17.751 2.222 1.00 88.69 95 GLU A C 1
ATOM 768 O O . GLU A 1 95 ? 13.777 18.402 3.074 1.00 88.69 95 GLU A O 1
ATOM 773 N N . VAL A 1 96 ? 13.781 16.911 1.387 1.00 85.25 96 VAL A N 1
ATOM 774 C CA . VAL A 1 96 ? 15.239 16.741 1.361 1.00 85.25 96 VAL A CA 1
ATOM 775 C C . VAL A 1 96 ? 15.923 18.003 0.848 1.00 85.25 96 VAL A C 1
ATOM 777 O O . VAL A 1 96 ? 16.867 18.477 1.480 1.00 85.25 96 VAL A O 1
ATOM 780 N N . ASP A 1 97 ? 15.437 18.579 -0.253 1.00 84.88 97 ASP A N 1
ATOM 781 C CA . ASP A 1 97 ? 15.990 19.809 -0.830 1.00 84.88 97 ASP A CA 1
ATOM 782 C C . ASP A 1 97 ? 15.874 21.005 0.136 1.00 84.88 97 ASP A C 1
ATOM 784 O O . ASP A 1 97 ? 16.698 21.929 0.108 1.00 84.88 97 ASP A O 1
ATOM 788 N N . ALA A 1 98 ? 14.877 20.986 1.025 1.00 85.25 98 ALA A N 1
ATOM 789 C CA . ALA A 1 98 ? 14.693 21.984 2.072 1.00 85.25 98 ALA A CA 1
ATOM 790 C C . ALA A 1 98 ? 15.615 21.800 3.296 1.00 85.25 98 ALA A C 1
ATOM 792 O O . ALA A 1 98 ? 15.757 22.750 4.075 1.00 85.25 98 ALA A O 1
ATOM 793 N N . ASP A 1 99 ? 16.249 20.635 3.483 1.00 77.75 99 ASP A N 1
ATOM 794 C CA . ASP A 1 99 ? 17.133 20.342 4.617 1.00 77.75 99 ASP A CA 1
ATOM 795 C C . ASP A 1 99 ? 18.622 20.565 4.263 1.00 77.75 99 ASP A C 1
ATOM 797 O O . ASP A 1 99 ? 19.291 19.681 3.723 1.00 77.75 99 ASP A O 1
ATOM 801 N N . PRO A 1 100 ? 19.226 21.712 4.641 1.00 65.31 100 PRO A N 1
ATOM 802 C CA . PRO A 1 100 ? 20.633 22.002 4.356 1.00 65.31 100 PRO A CA 1
ATOM 803 C C . PRO A 1 100 ? 21.612 21.133 5.167 1.00 65.31 100 PRO A C 1
ATOM 805 O O . PRO A 1 100 ? 22.825 21.253 4.987 1.00 65.31 100 PRO A O 1
ATOM 808 N N . THR A 1 101 ? 21.113 20.312 6.100 1.00 66.62 101 THR A N 1
ATOM 809 C CA . THR A 1 101 ? 21.900 19.393 6.935 1.00 66.62 101 THR A CA 1
ATOM 810 C C . THR A 1 101 ? 21.830 17.944 6.467 1.00 66.62 101 THR A C 1
ATOM 812 O O . THR A 1 101 ? 22.465 17.079 7.084 1.00 66.62 101 THR A O 1
ATOM 815 N N . ALA A 1 102 ? 21.120 17.683 5.363 1.00 61.44 102 ALA A N 1
ATOM 816 C CA . ALA A 1 102 ? 21.172 16.426 4.638 1.00 61.44 102 ALA A CA 1
ATOM 817 C C . ALA A 1 102 ? 22.583 16.239 4.051 1.00 61.44 102 ALA A C 1
ATOM 819 O O . ALA A 1 102 ? 22.851 16.492 2.881 1.00 61.44 102 ALA A O 1
ATOM 820 N N . GLU A 1 103 ? 23.541 15.846 4.893 1.00 56.25 103 GLU A N 1
ATOM 821 C CA . GLU A 1 103 ? 24.846 15.403 4.421 1.00 56.25 103 GLU A CA 1
ATOM 822 C C . GLU A 1 103 ? 24.627 14.195 3.506 1.00 56.25 103 GLU A C 1
ATOM 824 O O . GLU A 1 103 ? 24.000 13.205 3.905 1.00 56.25 103 GLU A O 1
ATOM 829 N N . GLU A 1 104 ? 25.180 14.266 2.293 1.00 60.34 104 GLU A N 1
ATOM 830 C CA . GLU A 1 104 ? 25.372 13.088 1.460 1.00 60.34 104 GLU A CA 1
ATOM 831 C C . GLU A 1 104 ? 26.167 12.068 2.276 1.00 60.34 104 GLU A C 1
ATOM 833 O O . GLU A 1 104 ? 27.224 12.396 2.815 1.00 60.34 104 GLU A O 1
ATOM 838 N N . VAL A 1 105 ? 25.633 10.848 2.351 1.00 55.31 105 VAL A N 1
ATOM 839 C CA . VAL A 1 105 ? 26.269 9.570 2.716 1.00 55.31 105 VAL A CA 1
ATOM 840 C C . VAL A 1 105 ? 25.405 8.807 3.721 1.00 55.31 105 VAL A C 1
ATOM 842 O O . VAL A 1 105 ? 25.330 9.105 4.913 1.00 55.31 105 VAL A O 1
ATOM 845 N N . MET A 1 106 ? 24.861 7.695 3.231 1.00 52.75 106 MET A N 1
ATOM 846 C CA . MET A 1 106 ? 24.878 6.451 3.988 1.00 52.75 106 MET A CA 1
ATOM 847 C C . MET A 1 106 ? 25.142 5.296 3.011 1.00 52.75 106 MET A C 1
ATOM 849 O O . MET A 1 106 ? 24.220 4.723 2.435 1.00 52.75 106 MET A O 1
ATOM 853 N N . GLU A 1 107 ? 26.418 4.957 2.802 1.00 57.38 107 GLU A N 1
ATOM 854 C CA . GLU A 1 107 ? 26.797 3.639 2.279 1.00 57.38 107 GLU A CA 1
ATOM 855 C C . GLU A 1 107 ? 26.563 2.622 3.399 1.00 57.38 107 GLU A C 1
ATOM 857 O O . GLU A 1 107 ? 27.457 2.261 4.163 1.00 57.38 107 GLU A O 1
ATOM 862 N N . THR A 1 108 ? 25.322 2.164 3.544 1.00 53.69 108 THR A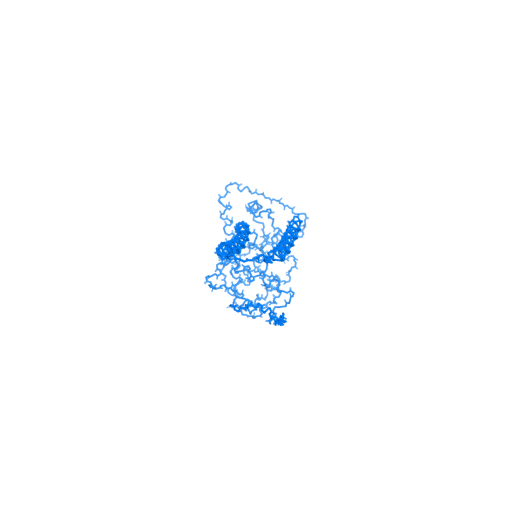 N 1
ATOM 863 C CA . THR A 1 108 ? 25.112 0.859 4.159 1.00 53.69 108 THR A CA 1
ATOM 864 C C . THR A 1 108 ? 25.346 -0.151 3.053 1.00 53.69 108 THR A C 1
ATOM 866 O O . THR A 1 108 ? 24.411 -0.504 2.350 1.00 53.69 108 THR A O 1
ATOM 869 N N . ASP A 1 109 ? 26.582 -0.574 2.826 1.00 66.12 109 ASP A N 1
ATOM 870 C CA . ASP A 1 109 ? 26.827 -1.659 1.882 1.00 66.12 109 ASP A CA 1
ATOM 871 C C . ASP A 1 109 ? 26.361 -2.971 2.516 1.00 66.12 109 ASP A C 1
ATOM 873 O O . ASP A 1 109 ? 26.882 -3.431 3.534 1.00 66.12 109 ASP A O 1
ATOM 877 N N . THR A 1 110 ? 25.336 -3.580 1.922 1.00 77.31 110 THR A N 1
ATOM 878 C CA . THR A 1 110 ? 25.039 -4.993 2.168 1.00 77.31 110 THR A CA 1
ATOM 879 C C . THR A 1 110 ? 26.190 -5.842 1.633 1.00 77.31 110 THR A C 1
ATOM 881 O O . THR A 1 110 ? 26.752 -5.532 0.585 1.00 77.31 110 THR A O 1
ATOM 884 N N . SER A 1 111 ? 26.547 -6.927 2.322 1.00 81.62 111 SER A N 1
ATOM 885 C CA . SER A 1 111 ? 27.540 -7.889 1.825 1.00 81.62 111 SER A CA 1
ATOM 886 C C . SER A 1 111 ? 26.986 -8.818 0.737 1.00 81.62 111 SER A C 1
ATOM 888 O O . SER A 1 111 ? 27.754 -9.563 0.125 1.00 81.62 111 SER A O 1
ATOM 890 N N . ASP A 1 112 ? 25.674 -8.788 0.481 1.00 88.44 112 ASP A N 1
ATOM 891 C CA . ASP A 1 112 ? 25.041 -9.606 -0.548 1.00 88.44 112 ASP A CA 1
ATOM 892 C C . ASP A 1 112 ? 25.267 -9.014 -1.945 1.00 88.44 112 ASP A C 1
ATOM 894 O O . ASP A 1 112 ? 24.668 -8.011 -2.342 1.00 88.44 112 ASP A O 1
ATOM 898 N N . ILE A 1 113 ? 26.123 -9.687 -2.715 1.00 89.25 113 ILE A N 1
ATOM 899 C CA . ILE A 1 113 ? 26.472 -9.332 -4.095 1.00 89.25 113 ILE A CA 1
ATOM 900 C C . ILE A 1 113 ? 25.225 -9.280 -4.992 1.00 89.25 113 ILE A C 1
ATOM 902 O O . ILE A 1 113 ? 25.152 -8.444 -5.891 1.00 89.25 113 ILE A O 1
ATOM 906 N N . THR A 1 114 ? 24.234 -10.143 -4.749 1.00 90.94 114 THR A N 1
ATOM 907 C CA . THR A 1 114 ? 22.994 -10.203 -5.537 1.00 90.94 114 THR A CA 1
ATOM 908 C C . THR A 1 114 ? 22.200 -8.916 -5.380 1.00 90.94 114 THR A C 1
ATOM 910 O O . THR A 1 114 ? 21.753 -8.330 -6.366 1.00 90.94 114 THR A O 1
ATOM 913 N N . ILE A 1 115 ? 22.072 -8.446 -4.139 1.00 90.00 115 ILE A N 1
ATOM 914 C CA . ILE A 1 115 ? 21.366 -7.206 -3.819 1.00 90.00 115 ILE A CA 1
ATOM 915 C C . ILE A 1 115 ? 22.139 -6.008 -4.372 1.00 90.00 115 ILE A C 1
ATOM 917 O O . ILE A 1 115 ? 21.540 -5.141 -5.006 1.00 90.00 115 ILE A O 1
ATOM 921 N N . GLN A 1 116 ? 23.466 -5.978 -4.206 1.00 89.44 116 GLN A N 1
ATOM 922 C CA . GLN A 1 116 ? 24.299 -4.913 -4.775 1.00 89.44 116 GLN A CA 1
ATOM 923 C C . GLN A 1 116 ? 24.115 -4.795 -6.294 1.00 89.44 116 GLN A C 1
ATOM 925 O O . GLN A 1 116 ? 23.950 -3.694 -6.818 1.00 89.44 116 GLN A O 1
ATOM 930 N N . GLU A 1 117 ? 24.116 -5.919 -7.012 1.00 91.50 117 GLU A N 1
ATOM 931 C CA . GLU A 1 117 ? 23.922 -5.913 -8.461 1.00 91.50 117 GLU A CA 1
ATOM 932 C C . GLU A 1 117 ? 22.499 -5.482 -8.844 1.00 91.50 117 GLU A C 1
ATOM 934 O O . GLU A 1 117 ? 22.322 -4.688 -9.769 1.00 91.50 117 GLU A O 1
ATOM 939 N N . ALA A 1 118 ? 21.483 -5.919 -8.096 1.00 92.38 118 ALA A N 1
ATOM 940 C CA . ALA A 1 118 ? 20.103 -5.493 -8.313 1.00 92.38 118 ALA A CA 1
ATOM 941 C C . ALA A 1 118 ? 19.925 -3.975 -8.129 1.00 92.38 118 ALA A C 1
ATOM 943 O O . ALA A 1 118 ? 19.265 -3.333 -8.950 1.00 92.38 118 ALA A O 1
ATOM 944 N N . VAL A 1 119 ? 20.565 -3.389 -7.112 1.00 91.69 119 VAL A N 1
ATOM 945 C CA . VAL A 1 119 ? 20.587 -1.936 -6.875 1.00 91.69 119 VAL A CA 1
ATOM 946 C C . VAL A 1 119 ? 21.325 -1.203 -8.001 1.00 91.69 119 VAL A C 1
ATOM 948 O O . VAL A 1 119 ? 20.838 -0.187 -8.494 1.00 91.69 119 VAL A O 1
ATOM 951 N N . ARG A 1 120 ? 22.458 -1.726 -8.493 1.00 91.56 120 ARG A N 1
ATOM 952 C CA . ARG A 1 120 ? 23.165 -1.135 -9.650 1.00 91.56 120 ARG A CA 1
ATOM 953 C C . ARG A 1 120 ? 22.301 -1.111 -10.907 1.00 91.56 120 ARG A C 1
ATOM 955 O O . ARG A 1 120 ? 22.272 -0.104 -11.616 1.00 91.56 120 ARG A O 1
ATOM 962 N N . VAL A 1 121 ? 21.584 -2.199 -11.186 1.00 93.56 121 VAL A N 1
ATOM 963 C CA . VAL A 1 121 ? 20.644 -2.264 -12.313 1.00 93.56 121 VAL A CA 1
ATOM 964 C C . VAL A 1 121 ? 19.491 -1.277 -12.110 1.00 93.56 121 VAL A C 1
ATOM 966 O O . VAL A 1 121 ? 19.126 -0.586 -13.062 1.00 93.56 121 VAL A O 1
ATOM 969 N N . ALA A 1 122 ? 18.972 -1.152 -10.884 1.00 94.50 122 ALA A N 1
ATOM 970 C CA . ALA A 1 122 ? 17.930 -0.184 -10.546 1.00 94.50 122 ALA A CA 1
ATOM 971 C C . ALA A 1 122 ? 18.386 1.266 -10.774 1.00 94.50 122 ALA A C 1
ATOM 973 O O . ALA A 1 122 ? 17.683 2.031 -11.428 1.00 94.50 122 ALA A O 1
ATOM 974 N N . ASN A 1 123 ? 19.601 1.616 -10.344 1.00 92.44 123 ASN A N 1
ATOM 975 C CA . ASN A 1 123 ? 20.210 2.931 -10.581 1.00 92.44 123 ASN A CA 1
ATOM 976 C C . ASN A 1 123 ? 20.358 3.259 -12.064 1.00 92.44 123 ASN A C 1
ATOM 978 O O . ASN A 1 123 ? 20.190 4.399 -12.485 1.00 92.44 123 ASN A O 1
ATOM 982 N N . ARG A 1 124 ? 20.674 2.261 -12.890 1.00 93.88 124 ARG A N 1
ATOM 983 C CA . ARG A 1 124 ? 20.699 2.467 -14.337 1.00 93.88 124 ARG A CA 1
ATOM 984 C C . ARG A 1 124 ? 19.288 2.695 -14.876 1.00 93.88 124 ARG A C 1
ATOM 986 O O . ARG A 1 124 ? 19.105 3.587 -15.701 1.00 93.88 124 ARG A O 1
ATOM 993 N N . ALA A 1 125 ? 18.318 1.904 -14.425 1.00 95.44 125 ALA A N 1
ATOM 994 C CA . ALA A 1 125 ? 16.933 1.983 -14.873 1.00 95.44 125 ALA A CA 1
ATOM 995 C C . ALA A 1 125 ? 16.228 3.284 -14.461 1.00 95.44 125 ALA A C 1
ATOM 997 O O . ALA A 1 125 ? 15.431 3.796 -15.242 1.00 95.44 125 ALA A O 1
ATOM 998 N N . SER A 1 126 ? 16.558 3.866 -13.303 1.00 93.88 126 SER A N 1
ATOM 999 C CA . SER A 1 126 ? 15.974 5.142 -12.858 1.00 93.88 126 SER A CA 1
ATOM 1000 C C . SER A 1 126 ? 16.232 6.289 -13.841 1.00 93.88 126 SER A C 1
ATOM 1002 O O . SER A 1 126 ? 15.396 7.174 -14.001 1.00 93.88 126 SER A O 1
ATOM 1004 N N . THR A 1 127 ? 17.335 6.238 -14.593 1.00 94.62 127 THR A N 1
ATOM 1005 C CA . THR A 1 127 ? 17.657 7.242 -15.621 1.00 94.62 127 THR A CA 1
ATOM 1006 C C . THR A 1 127 ? 16.939 7.026 -16.957 1.00 94.62 127 THR A C 1
ATOM 1008 O O . THR A 1 127 ? 16.944 7.922 -17.802 1.00 94.62 127 THR A O 1
ATOM 1011 N N . TRP A 1 128 ? 16.313 5.865 -17.187 1.00 95.75 128 TRP A N 1
ATOM 1012 C CA . TRP A 1 128 ? 15.774 5.506 -18.506 1.00 95.75 128 TRP A CA 1
ATOM 1013 C C . TRP A 1 128 ? 14.630 6.405 -18.945 1.00 95.75 128 TRP A C 1
ATOM 1015 O O . TRP A 1 128 ? 14.583 6.777 -20.117 1.00 95.75 128 TRP A O 1
ATOM 1025 N N . SER A 1 129 ? 13.754 6.802 -18.020 1.00 95.38 129 SER A N 1
ATOM 1026 C CA . SER A 1 129 ? 12.678 7.737 -18.351 1.00 95.38 129 SER A CA 1
ATOM 1027 C C . SER A 1 129 ? 13.244 9.046 -18.900 1.00 95.38 129 SER A C 1
ATOM 1029 O O . SER A 1 129 ? 12.910 9.466 -20.009 1.00 95.38 129 SER A O 1
ATOM 1031 N N . GLN A 1 130 ? 14.202 9.634 -18.181 1.00 95.06 130 GLN A N 1
ATOM 1032 C CA . GLN A 1 130 ? 14.853 10.869 -18.604 1.00 95.06 130 GLN A CA 1
ATOM 1033 C C . GLN A 1 130 ? 15.631 10.689 -19.914 1.00 95.06 130 GLN A C 1
ATOM 1035 O O . GLN A 1 130 ? 15.612 11.571 -20.770 1.00 95.06 130 GLN A O 1
ATOM 1040 N N . GLN A 1 131 ? 16.305 9.551 -20.088 1.00 95.88 131 GLN A N 1
ATOM 1041 C CA . GLN A 1 131 ? 17.143 9.278 -21.252 1.00 95.88 131 GLN A CA 1
ATOM 1042 C C . GLN A 1 131 ? 16.333 9.059 -22.537 1.00 95.88 131 GLN A C 1
ATOM 1044 O O . GLN A 1 131 ? 16.730 9.553 -23.592 1.00 95.88 131 GLN A O 1
ATOM 1049 N N . TYR A 1 132 ? 15.237 8.300 -22.473 1.00 93.69 132 TYR A N 1
ATOM 1050 C CA . TYR A 1 132 ? 14.488 7.878 -23.661 1.00 93.69 132 TYR A CA 1
ATOM 1051 C C . TYR A 1 132 ? 13.219 8.699 -23.904 1.00 93.69 132 TYR A C 1
ATOM 1053 O O . TYR A 1 132 ? 12.855 8.908 -25.059 1.00 93.69 132 TYR A O 1
ATOM 1061 N N . HIS A 1 133 ? 12.568 9.191 -22.846 1.00 92.31 133 HIS A N 1
ATOM 1062 C CA . HIS A 1 133 ? 11.347 9.998 -22.944 1.00 92.31 133 HIS A CA 1
ATOM 1063 C C . HIS A 1 133 ? 11.592 11.493 -22.704 1.00 92.31 133 HIS A C 1
ATOM 1065 O O . HIS A 1 133 ? 10.707 12.303 -22.965 1.00 92.31 133 HIS A O 1
ATOM 1071 N N . GLY A 1 134 ? 12.785 11.879 -22.234 1.00 95.38 134 GLY A N 1
ATOM 1072 C CA . GLY A 1 134 ? 13.131 13.280 -21.970 1.00 95.38 134 GLY A CA 1
ATOM 1073 C C . GLY A 1 134 ? 12.461 13.869 -20.726 1.00 95.38 134 GLY A C 1
ATOM 1074 O O . GLY A 1 134 ? 12.601 15.067 -20.483 1.00 95.38 134 GLY A O 1
ATOM 1075 N N . LEU A 1 135 ? 11.755 13.047 -19.947 1.00 95.00 135 LEU A N 1
ATOM 1076 C CA . LEU A 1 135 ? 10.981 13.451 -18.777 1.00 95.00 135 LEU A CA 1
ATOM 1077 C C . LEU A 1 135 ? 11.362 12.596 -17.558 1.00 95.00 135 LEU A C 1
ATOM 1079 O O . LEU A 1 135 ? 11.589 11.387 -17.714 1.00 95.00 135 LEU A O 1
ATOM 1083 N N . PRO A 1 136 ? 11.371 13.174 -16.342 1.00 93.62 136 PRO A N 1
ATOM 1084 C CA . PRO A 1 136 ? 11.343 12.392 -15.109 1.00 93.62 136 PRO A CA 1
ATOM 1085 C C . PRO A 1 136 ? 10.152 11.432 -15.121 1.00 93.62 136 PRO A C 1
ATOM 1087 O O . PRO A 1 136 ? 9.106 11.770 -15.678 1.00 93.62 136 PRO A O 1
ATOM 1090 N N . LEU A 1 137 ? 10.300 10.251 -14.515 1.00 94.75 137 LEU A N 1
ATOM 1091 C CA . LEU A 1 137 ? 9.269 9.207 -14.565 1.00 94.75 137 LEU A CA 1
ATOM 1092 C C . LEU A 1 137 ? 7.925 9.699 -14.009 1.00 94.75 137 LEU A C 1
ATOM 1094 O O . LEU A 1 137 ? 6.887 9.425 -14.601 1.00 94.75 137 LEU A O 1
ATOM 1098 N N . GLN A 1 138 ? 7.971 10.512 -12.953 1.00 93.50 138 GLN A N 1
ATOM 1099 C CA . GLN A 1 138 ? 6.813 11.131 -12.305 1.00 93.50 138 GLN A CA 1
ATOM 1100 C C . GLN A 1 138 ? 6.025 12.071 -13.233 1.00 93.50 138 GLN A C 1
ATOM 1102 O O . GLN A 1 138 ? 4.856 12.345 -12.995 1.00 93.50 138 GLN A O 1
ATOM 1107 N N . LYS A 1 139 ? 6.660 12.579 -14.299 1.00 93.94 139 LYS A N 1
ATOM 1108 C CA . LYS A 1 139 ? 6.069 13.530 -15.257 1.00 93.94 139 LYS A CA 1
ATOM 1109 C C . LYS A 1 139 ? 5.680 12.871 -16.581 1.00 93.94 139 LYS A C 1
ATOM 1111 O O . LYS A 1 139 ? 5.251 13.564 -17.506 1.00 93.94 139 LYS A O 1
ATOM 1116 N N . VAL A 1 140 ? 5.861 11.555 -16.711 1.00 94.56 140 VAL A N 1
ATOM 1117 C CA . VAL A 1 140 ? 5.432 10.812 -17.900 1.00 94.56 140 VAL A CA 1
ATOM 1118 C C . VAL A 1 140 ? 3.903 10.710 -17.896 1.00 94.56 140 VAL A C 1
ATOM 1120 O O . VAL A 1 140 ? 3.335 10.360 -16.864 1.00 94.56 140 VAL A O 1
ATOM 1123 N N . PRO A 1 141 ? 3.217 10.980 -19.026 1.00 93.88 141 PRO A N 1
ATOM 1124 C CA . PRO A 1 141 ? 1.769 10.829 -19.108 1.00 93.88 141 PRO A CA 1
ATOM 1125 C C . PRO A 1 141 ? 1.327 9.420 -18.716 1.00 93.88 141 PRO A C 1
ATOM 1127 O O . PRO A 1 141 ? 1.784 8.430 -19.298 1.00 93.88 141 PRO A O 1
ATOM 1130 N N . LEU A 1 142 ? 0.422 9.352 -17.748 1.00 95.38 142 LEU A N 1
ATOM 1131 C CA . LEU A 1 142 ? -0.127 8.118 -17.219 1.00 95.38 142 LEU A CA 1
ATOM 1132 C C . LEU A 1 142 ? -1.565 7.962 -17.723 1.00 95.38 142 LEU A C 1
ATOM 1134 O O . LEU A 1 142 ? -2.450 8.720 -17.342 1.00 95.38 142 LEU A O 1
ATOM 1138 N N . ASP A 1 143 ? -1.770 7.017 -18.636 1.00 94.75 143 ASP A N 1
ATOM 1139 C CA . ASP A 1 143 ? -3.075 6.656 -19.182 1.00 94.75 143 ASP A CA 1
ATOM 1140 C C . ASP A 1 143 ? -3.161 5.137 -19.414 1.00 94.75 143 ASP A C 1
ATOM 1142 O O . ASP A 1 143 ? -2.189 4.399 -19.236 1.00 94.75 143 ASP A O 1
ATOM 1146 N N . ALA A 1 144 ? -4.327 4.649 -19.843 1.00 94.31 144 ALA A N 1
ATOM 1147 C CA . ALA A 1 144 ? -4.565 3.220 -20.046 1.00 94.31 144 ALA A CA 1
ATOM 1148 C C . ALA A 1 144 ? -3.630 2.553 -21.078 1.00 94.31 144 ALA A C 1
ATOM 1150 O O . ALA A 1 144 ? -3.446 1.337 -21.053 1.00 94.31 144 ALA A O 1
ATOM 1151 N N . LEU A 1 145 ? -3.034 3.317 -21.996 1.00 93.94 145 LEU A N 1
ATOM 1152 C CA . LEU A 1 145 ? -2.122 2.809 -23.021 1.00 93.94 145 LEU A CA 1
ATOM 1153 C C . LEU A 1 145 ? -0.653 2.904 -22.587 1.00 93.94 145 LEU A C 1
ATOM 1155 O O . LEU A 1 145 ? 0.161 2.097 -23.040 1.00 93.94 145 LEU A O 1
ATOM 1159 N N . THR A 1 146 ? -0.306 3.841 -21.702 1.00 95.50 146 THR A N 1
ATOM 1160 C CA . THR A 1 146 ? 1.066 4.037 -21.205 1.00 95.50 146 THR A CA 1
ATOM 1161 C C . THR A 1 146 ? 1.342 3.348 -19.868 1.00 95.50 146 THR A C 1
ATOM 1163 O O . THR A 1 146 ? 2.500 3.024 -19.590 1.00 95.50 146 THR A O 1
ATOM 1166 N N . VAL A 1 147 ? 0.310 3.040 -19.070 1.00 97.25 147 VAL A N 1
ATOM 1167 C CA . VAL A 1 147 ? 0.434 2.515 -17.694 1.00 97.25 147 VAL A CA 1
ATOM 1168 C C . VAL A 1 147 ? 1.314 1.272 -17.590 1.00 97.25 147 VAL A C 1
ATOM 1170 O O . VAL A 1 147 ? 2.067 1.134 -16.630 1.00 97.25 147 VAL A O 1
ATOM 1173 N N . THR A 1 148 ? 1.288 0.382 -18.590 1.00 97.31 148 THR A N 1
ATOM 1174 C CA . THR A 1 148 ? 2.125 -0.833 -18.579 1.00 97.31 148 THR A CA 1
ATOM 1175 C C . THR A 1 148 ? 3.616 -0.482 -18.599 1.00 97.31 148 THR A C 1
ATOM 1177 O O . THR A 1 148 ? 4.387 -1.052 -17.827 1.00 97.31 148 THR A O 1
ATOM 1180 N N . GLU A 1 149 ? 4.034 0.448 -19.463 1.00 96.31 149 GLU A N 1
ATOM 1181 C CA . GLU A 1 149 ? 5.448 0.818 -19.578 1.00 96.31 149 GLU A CA 1
ATOM 1182 C C . GLU A 1 149 ? 5.878 1.713 -18.413 1.00 96.31 149 GLU A C 1
ATOM 1184 O O . GLU A 1 149 ? 6.957 1.500 -17.865 1.00 96.31 149 GLU A O 1
ATOM 1189 N N . VAL A 1 150 ? 5.022 2.639 -17.960 1.00 97.75 150 VAL A N 1
ATOM 1190 C CA . VAL A 1 150 ? 5.303 3.461 -16.768 1.00 97.75 150 VAL A CA 1
ATOM 1191 C C . VAL A 1 150 ? 5.511 2.576 -15.539 1.00 97.75 150 VAL A C 1
ATOM 1193 O O . VAL A 1 150 ? 6.525 2.703 -14.851 1.00 97.75 150 VAL A O 1
ATOM 1196 N N . LEU A 1 151 ? 4.616 1.610 -15.311 1.00 98.06 151 LEU A N 1
ATOM 1197 C CA . LEU A 1 151 ? 4.762 0.625 -14.243 1.00 98.06 151 LEU A CA 1
ATOM 1198 C C . LEU A 1 151 ? 6.062 -0.170 -14.381 1.00 98.06 151 LEU A C 1
ATOM 1200 O O . LEU A 1 151 ? 6.779 -0.373 -13.404 1.00 98.06 151 LEU A O 1
ATOM 1204 N N . ARG A 1 152 ? 6.368 -0.654 -15.588 1.00 97.62 152 ARG A N 1
ATOM 1205 C CA . ARG A 1 152 ? 7.581 -1.436 -15.828 1.00 97.62 152 ARG A CA 1
ATOM 1206 C C . ARG A 1 152 ? 8.834 -0.622 -15.508 1.00 97.62 152 ARG A C 1
ATOM 1208 O O . ARG A 1 152 ? 9.733 -1.154 -14.860 1.00 97.62 152 ARG A O 1
ATOM 1215 N N . LEU A 1 153 ? 8.903 0.635 -15.945 1.00 97.19 153 LEU A N 1
ATOM 1216 C CA . LEU A 1 153 ? 10.016 1.537 -15.644 1.00 97.19 153 LEU A CA 1
ATOM 1217 C C . LEU A 1 153 ? 10.129 1.797 -14.138 1.00 97.19 153 LEU A C 1
ATOM 1219 O O . LEU A 1 153 ? 11.233 1.708 -13.602 1.00 97.19 153 LEU A O 1
ATOM 1223 N N . HIS A 1 154 ? 9.004 2.018 -13.452 1.00 97.56 154 HIS A N 1
ATOM 1224 C CA . HIS A 1 154 ? 8.953 2.178 -11.995 1.00 97.56 154 HIS A CA 1
ATOM 1225 C C . HIS A 1 154 ? 9.500 0.948 -11.262 1.00 97.56 154 HIS A C 1
ATOM 1227 O O . HIS A 1 154 ? 10.426 1.056 -10.457 1.00 97.56 154 HIS A O 1
ATOM 1233 N N . LEU A 1 155 ? 9.012 -0.249 -11.596 1.00 97.69 155 LEU A N 1
ATOM 1234 C CA . LEU A 1 155 ? 9.485 -1.499 -10.993 1.00 97.69 155 LEU A CA 1
ATOM 1235 C C . LEU A 1 155 ? 10.970 -1.747 -11.291 1.00 97.69 155 LEU A C 1
ATOM 1237 O O . LEU A 1 155 ? 11.722 -2.158 -10.411 1.00 97.69 155 LEU A O 1
ATOM 1241 N N . LEU A 1 156 ? 11.432 -1.458 -12.512 1.00 96.62 156 LEU A N 1
ATOM 1242 C CA . LEU A 1 156 ? 12.847 -1.567 -12.873 1.00 96.62 156 LEU A CA 1
ATOM 1243 C C . LEU A 1 156 ? 13.725 -0.615 -12.055 1.00 96.62 156 LEU A C 1
ATOM 1245 O O . LEU A 1 156 ? 14.779 -1.042 -11.580 1.00 96.62 156 LEU A O 1
ATOM 1249 N N . ALA A 1 157 ? 13.276 0.620 -11.844 1.00 95.44 157 ALA A N 1
ATOM 1250 C CA . ALA A 1 157 ? 13.963 1.636 -11.051 1.00 95.44 157 ALA A CA 1
ATOM 1251 C C . ALA A 1 157 ? 13.834 1.436 -9.529 1.00 95.44 157 ALA A C 1
ATOM 1253 O O . ALA A 1 157 ? 14.605 2.018 -8.771 1.00 95.44 157 ALA A O 1
ATOM 1254 N N . SER A 1 158 ? 12.900 0.602 -9.068 1.00 94.75 158 SER A N 1
ATOM 1255 C CA . SER A 1 158 ? 12.643 0.364 -7.642 1.00 94.75 158 SER A CA 1
ATOM 1256 C C . SER A 1 158 ? 13.891 -0.164 -6.914 1.00 94.75 158 SER A C 1
ATOM 1258 O O . SER A 1 158 ? 14.592 -1.043 -7.424 1.00 94.75 158 SER A O 1
ATOM 1260 N N . GLY A 1 159 ? 14.210 0.409 -5.752 1.00 90.38 159 GLY A N 1
ATOM 1261 C CA . GLY A 1 159 ? 15.461 0.162 -5.020 1.00 90.38 159 GLY A CA 1
ATOM 1262 C C . GLY A 1 159 ? 16.698 0.899 -5.555 1.00 90.38 159 GLY A C 1
ATOM 1263 O O . GLY A 1 159 ? 17.815 0.596 -5.136 1.00 90.38 159 GLY A O 1
ATOM 1264 N N . ALA A 1 160 ? 16.535 1.855 -6.477 1.00 90.38 160 ALA A N 1
ATOM 1265 C CA . ALA A 1 160 ? 17.612 2.767 -6.851 1.00 90.38 160 ALA A CA 1
ATOM 1266 C C . ALA A 1 160 ? 18.026 3.644 -5.658 1.00 90.38 160 ALA A C 1
ATOM 1268 O O . ALA A 1 160 ? 17.195 4.189 -4.929 1.00 90.38 160 ALA A O 1
ATOM 1269 N N . THR A 1 161 ? 19.332 3.809 -5.480 1.00 77.06 161 THR A N 1
ATOM 1270 C CA . THR A 1 161 ? 19.911 4.708 -4.489 1.00 77.06 161 THR A CA 1
ATOM 1271 C C . THR A 1 161 ? 19.767 6.150 -4.974 1.00 77.06 161 THR A C 1
ATOM 1273 O O . THR A 1 161 ? 20.406 6.536 -5.954 1.00 77.06 161 THR A O 1
ATOM 1276 N N . SER A 1 162 ? 18.992 6.971 -4.266 1.00 69.56 162 SER A N 1
ATOM 1277 C CA . SER A 1 162 ? 19.179 8.424 -4.331 1.00 69.56 162 SER A CA 1
ATOM 1278 C C . SER A 1 162 ? 20.258 8.791 -3.314 1.00 69.56 162 SER A C 1
ATOM 1280 O O . SER A 1 162 ? 20.036 8.671 -2.109 1.00 69.56 162 SER A O 1
ATOM 1282 N N . VAL A 1 163 ? 21.455 9.150 -3.789 1.00 59.09 163 VAL A N 1
ATOM 1283 C CA . VAL A 1 163 ? 22.612 9.453 -2.920 1.00 59.09 163 VAL A CA 1
ATOM 1284 C C . VAL A 1 163 ? 22.334 10.676 -2.038 1.00 59.09 163 VAL A C 1
ATOM 1286 O O . VAL A 1 163 ? 22.736 10.682 -0.876 1.00 59.09 163 VAL A O 1
ATOM 1289 N N . ALA A 1 164 ? 21.567 11.641 -2.551 1.00 62.06 164 ALA A N 1
ATOM 1290 C CA . ALA A 1 164 ? 21.133 12.823 -1.812 1.00 62.06 164 ALA A CA 1
ATOM 1291 C C . ALA A 1 164 ? 20.114 12.492 -0.700 1.00 62.06 164 ALA A C 1
ATOM 1293 O O . ALA A 1 164 ? 20.151 13.088 0.371 1.00 62.06 164 ALA A O 1
ATOM 1294 N N . ASN A 1 165 ? 19.265 11.472 -0.892 1.00 70.50 165 ASN A N 1
ATOM 1295 C CA . ASN A 1 165 ? 18.078 11.271 -0.039 1.00 70.50 165 ASN A CA 1
ATOM 1296 C C . ASN A 1 165 ? 18.232 10.063 0.904 1.00 70.50 165 ASN A C 1
ATOM 1298 O O . ASN A 1 165 ? 17.359 9.794 1.726 1.00 70.50 165 ASN A O 1
ATOM 1302 N N . GLY A 1 166 ? 19.331 9.306 0.806 1.00 77.25 166 GLY A N 1
ATOM 1303 C CA . GLY A 1 166 ? 19.516 8.048 1.538 1.00 77.25 166 GLY A CA 1
ATOM 1304 C C . GLY A 1 166 ? 19.492 8.206 3.062 1.00 77.25 166 GLY A C 1
ATOM 1305 O O . GLY A 1 166 ? 18.822 7.437 3.753 1.00 77.25 166 GLY A O 1
ATOM 1306 N N . ARG A 1 167 ? 20.175 9.227 3.597 1.00 80.12 167 ARG A N 1
ATOM 1307 C CA . ARG A 1 167 ? 20.191 9.507 5.042 1.00 80.12 167 ARG A CA 1
ATOM 1308 C C . ARG A 1 167 ? 18.829 9.967 5.547 1.00 80.12 167 ARG A C 1
ATOM 1310 O O . ARG A 1 167 ? 18.362 9.461 6.566 1.00 80.12 167 ARG A O 1
ATOM 1317 N N . TRP A 1 168 ? 18.204 10.893 4.825 1.00 85.94 168 TRP A N 1
ATOM 1318 C CA . TRP A 1 168 ? 16.882 11.410 5.161 1.00 85.94 168 TRP A CA 1
ATOM 1319 C C . TRP A 1 168 ? 15.843 10.283 5.170 1.00 85.94 168 TRP A C 1
ATOM 1321 O O . TRP A 1 168 ? 15.140 10.105 6.163 1.00 85.94 168 TRP A O 1
ATOM 1331 N N . ARG A 1 169 ? 15.825 9.431 4.134 1.00 84.75 169 ARG A N 1
ATOM 1332 C CA . ARG A 1 169 ? 14.918 8.274 4.067 1.00 84.75 169 ARG A CA 1
ATOM 1333 C C . ARG A 1 169 ? 15.170 7.304 5.210 1.00 84.75 169 ARG A C 1
ATOM 1335 O O . ARG A 1 169 ? 14.219 6.839 5.822 1.00 84.75 169 ARG A O 1
ATOM 1342 N N . HIS A 1 170 ? 16.428 7.020 5.542 1.00 86.00 170 HIS A N 1
ATOM 1343 C CA . HIS A 1 170 ? 16.738 6.146 6.670 1.00 86.00 170 HIS A CA 1
ATOM 1344 C C . HIS A 1 170 ? 16.185 6.693 7.992 1.00 86.00 170 HIS A C 1
ATOM 1346 O O . HIS A 1 170 ? 15.664 5.927 8.797 1.00 86.00 170 HIS A O 1
ATOM 1352 N N . LEU A 1 171 ? 16.273 8.003 8.226 1.00 87.44 171 LEU A N 1
ATOM 1353 C CA . LEU A 1 171 ? 15.782 8.613 9.459 1.00 87.44 171 LEU A CA 1
ATOM 1354 C C . LEU A 1 171 ? 14.247 8.662 9.503 1.00 87.44 171 LEU A C 1
ATOM 1356 O O . LEU A 1 171 ? 13.653 8.193 10.472 1.00 87.44 171 LEU A O 1
ATOM 1360 N N . ASN A 1 172 ? 13.618 9.178 8.447 1.00 88.50 172 ASN A N 1
ATOM 1361 C CA . ASN A 1 172 ? 12.183 9.476 8.431 1.00 88.50 172 ASN A CA 1
ATOM 1362 C C . ASN A 1 172 ? 11.318 8.263 8.067 1.00 88.50 172 ASN A C 1
ATOM 1364 O O . ASN A 1 172 ? 10.209 8.115 8.566 1.00 88.50 172 ASN A O 1
ATOM 1368 N N . ARG A 1 173 ? 11.850 7.302 7.303 1.00 89.81 173 ARG A N 1
ATOM 1369 C CA . ARG A 1 173 ? 11.191 6.008 7.059 1.00 89.81 173 ARG A CA 1
ATOM 1370 C C . ARG A 1 173 ? 11.630 4.928 8.050 1.00 89.81 173 ARG A C 1
ATOM 1372 O O . ARG A 1 173 ? 11.598 3.743 7.724 1.00 89.81 173 ARG A O 1
ATOM 1379 N N . GLY A 1 174 ? 12.050 5.304 9.259 1.00 87.12 174 GLY A N 1
ATOM 1380 C CA . GLY A 1 174 ? 12.274 4.383 10.379 1.00 87.12 174 GLY A CA 1
ATOM 1381 C C . GLY A 1 174 ? 13.281 3.262 10.106 1.00 87.12 174 GLY A C 1
ATOM 1382 O O . GLY A 1 174 ? 12.987 2.095 10.355 1.00 87.12 174 GLY A O 1
ATOM 1383 N N . GLY A 1 175 ? 14.457 3.612 9.596 1.00 86.94 175 GLY A N 1
ATOM 1384 C CA . GLY A 1 175 ? 15.569 2.698 9.344 1.00 86.94 175 GLY A CA 1
ATOM 1385 C C . GLY A 1 175 ? 15.627 2.120 7.929 1.00 86.94 175 GLY A C 1
ATOM 1386 O O . GLY A 1 175 ? 16.435 1.223 7.688 1.00 86.94 175 GLY A O 1
ATOM 1387 N N . PHE A 1 176 ? 14.801 2.624 7.010 1.00 87.38 176 PHE A N 1
ATOM 1388 C CA . PHE A 1 176 ? 14.677 2.121 5.642 1.00 87.38 176 PHE A CA 1
ATOM 1389 C C . PHE A 1 176 ? 16.012 2.113 4.891 1.00 87.38 176 PHE A C 1
ATOM 1391 O O . PHE A 1 176 ? 16.795 3.068 4.962 1.00 87.38 176 PHE A O 1
ATOM 1398 N N . LYS A 1 177 ? 16.260 1.035 4.149 1.00 87.00 177 LYS A N 1
ATOM 1399 C CA . LYS A 1 177 ? 17.395 0.891 3.236 1.00 87.00 177 LYS A CA 1
ATOM 1400 C C . LYS A 1 177 ? 16.904 0.595 1.828 1.00 87.00 177 LYS A C 1
ATOM 1402 O O . LYS A 1 177 ? 15.804 0.099 1.622 1.00 87.00 177 LYS A O 1
ATOM 1407 N N . ASN A 1 178 ? 17.763 0.829 0.840 1.00 82.44 178 ASN A N 1
ATOM 1408 C CA . ASN A 1 178 ? 17.396 0.674 -0.573 1.00 82.44 178 ASN A CA 1
ATOM 1409 C C . ASN A 1 178 ? 16.957 -0.754 -0.944 1.00 82.44 178 ASN A C 1
ATOM 1411 O O . ASN A 1 178 ? 16.221 -0.929 -1.909 1.00 82.44 178 ASN A O 1
ATOM 1415 N N . TRP A 1 179 ? 17.398 -1.769 -0.193 1.00 86.19 179 TRP A N 1
ATOM 1416 C CA . TRP A 1 179 ? 16.983 -3.158 -0.400 1.00 86.19 179 TRP A CA 1
ATOM 1417 C C . TRP A 1 179 ? 15.811 -3.621 0.459 1.00 86.19 179 TRP A C 1
ATOM 1419 O O . TRP A 1 179 ? 15.369 -4.752 0.290 1.00 86.19 179 TRP A O 1
ATOM 1429 N N . ASP A 1 180 ? 15.301 -2.756 1.334 1.00 89.31 180 ASP A N 1
ATOM 1430 C CA . ASP A 1 180 ? 14.021 -2.969 2.009 1.00 89.31 180 ASP A CA 1
ATOM 1431 C C . ASP A 1 180 ? 12.847 -2.532 1.105 1.00 89.31 180 ASP A C 1
ATOM 1433 O O . ASP A 1 180 ? 11.685 -2.671 1.479 1.00 89.31 180 ASP A O 1
ATOM 1437 N N . ASP A 1 181 ? 13.139 -1.998 -0.092 1.00 92.94 181 ASP A N 1
ATOM 1438 C CA . ASP A 1 181 ? 12.139 -1.611 -1.083 1.00 92.94 181 ASP A CA 1
ATOM 1439 C C . ASP A 1 181 ? 11.383 -2.844 -1.629 1.00 92.94 181 ASP A C 1
ATOM 1441 O O . ASP A 1 181 ? 12.001 -3.730 -2.238 1.00 92.94 181 ASP A O 1
ATOM 1445 N N . PRO A 1 182 ? 10.041 -2.895 -1.488 1.00 95.81 182 PRO A N 1
ATOM 1446 C CA . PRO A 1 182 ? 9.239 -4.021 -1.967 1.00 95.81 182 PRO A CA 1
ATOM 1447 C C . PRO A 1 182 ? 9.370 -4.279 -3.473 1.00 95.81 182 PRO A C 1
ATOM 1449 O 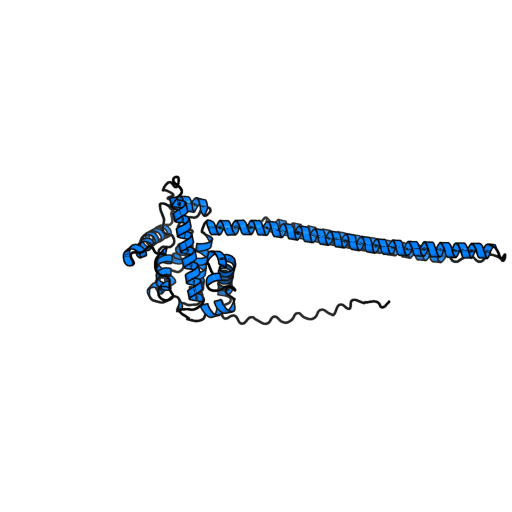O . PRO A 1 182 ? 9.293 -5.424 -3.916 1.00 95.81 182 PRO A O 1
ATOM 1452 N N . GLY A 1 183 ? 9.600 -3.236 -4.277 1.00 96.31 183 GLY A N 1
ATOM 1453 C CA . GLY A 1 183 ? 9.812 -3.363 -5.717 1.00 96.31 183 GLY A CA 1
ATOM 1454 C C . GLY A 1 183 ? 11.162 -3.998 -6.065 1.00 96.31 183 GLY A C 1
ATOM 1455 O O . GLY A 1 183 ? 11.247 -4.772 -7.024 1.00 96.31 183 GLY A O 1
ATOM 1456 N N . LEU A 1 184 ? 12.216 -3.746 -5.280 1.00 94.94 184 LEU A N 1
ATOM 1457 C CA . LEU A 1 184 ? 13.495 -4.445 -5.429 1.00 94.94 184 LEU A CA 1
ATOM 1458 C C . LEU A 1 184 ? 13.350 -5.934 -5.107 1.00 94.94 184 LEU A C 1
ATOM 1460 O O . LEU A 1 184 ? 13.793 -6.767 -5.902 1.00 94.94 184 LEU A O 1
ATOM 1464 N N . GLN A 1 185 ? 12.704 -6.266 -3.986 1.00 94.69 185 GLN A N 1
ATOM 1465 C CA . GLN A 1 185 ? 12.447 -7.655 -3.601 1.00 94.69 185 GLN A CA 1
ATOM 1466 C C . GLN A 1 185 ? 11.607 -8.375 -4.664 1.00 94.69 185 GLN A C 1
ATOM 1468 O O . GLN A 1 185 ? 11.969 -9.462 -5.116 1.00 94.69 185 GLN A O 1
ATOM 1473 N N . PHE A 1 186 ? 10.555 -7.724 -5.161 1.00 96.62 186 PHE A N 1
ATOM 1474 C CA . PHE A 1 186 ? 9.705 -8.261 -6.218 1.00 96.62 186 PHE A CA 1
ATOM 1475 C C . PHE A 1 186 ? 10.475 -8.598 -7.500 1.00 96.62 186 PHE A C 1
ATOM 1477 O O . PHE A 1 186 ? 10.238 -9.638 -8.112 1.00 96.62 186 PHE A O 1
ATOM 1484 N N . LYS A 1 187 ? 11.442 -7.766 -7.908 1.00 94.25 187 LYS A N 1
ATOM 1485 C CA . LYS A 1 187 ? 12.298 -8.071 -9.067 1.00 94.25 187 LYS A CA 1
ATOM 1486 C C . LYS A 1 187 ? 13.141 -9.330 -8.874 1.00 94.25 187 LYS A C 1
ATOM 1488 O O . LYS A 1 187 ? 13.400 -10.032 -9.853 1.00 94.25 187 LYS A O 1
ATOM 1493 N N . LEU A 1 188 ? 13.611 -9.571 -7.651 1.00 93.62 188 LEU A N 1
ATOM 1494 C CA . LEU A 1 188 ? 14.439 -10.729 -7.317 1.00 93.62 188 LEU A CA 1
ATOM 1495 C C . LEU A 1 188 ? 13.607 -12.015 -7.266 1.00 93.62 188 LEU A C 1
ATOM 1497 O O . LEU A 1 188 ? 14.050 -13.046 -7.768 1.00 93.62 188 LEU A O 1
ATOM 1501 N N . GLU A 1 189 ? 12.402 -11.943 -6.702 1.00 95.00 189 GLU A N 1
ATOM 1502 C CA . GLU A 1 189 ? 11.511 -13.094 -6.531 1.00 95.00 189 GLU A CA 1
ATOM 1503 C C . GLU A 1 189 ? 10.737 -13.443 -7.809 1.00 95.00 189 GLU A C 1
ATOM 1505 O O . GLU A 1 189 ? 10.586 -14.618 -8.144 1.00 95.00 189 GLU A O 1
ATOM 1510 N N . GLU A 1 190 ? 10.285 -12.435 -8.561 1.00 95.81 190 GLU A N 1
ATOM 1511 C CA . GLU A 1 190 ? 9.379 -12.587 -9.706 1.00 95.81 190 GLU A CA 1
ATOM 1512 C C . GLU A 1 190 ? 9.925 -11.958 -11.009 1.00 95.81 190 GLU A C 1
ATOM 1514 O O . GLU A 1 190 ? 9.230 -11.193 -11.696 1.00 95.81 190 GLU A O 1
ATOM 1519 N N . PRO A 1 191 ? 11.149 -12.310 -11.456 1.00 95.06 191 PRO A N 1
ATOM 1520 C CA . PRO A 1 191 ? 11.755 -11.721 -12.657 1.00 95.06 191 PRO A CA 1
ATOM 1521 C C . PRO A 1 191 ? 10.958 -12.021 -13.939 1.00 95.06 191 PRO A C 1
ATOM 1523 O O . PRO A 1 191 ? 11.054 -11.295 -14.933 1.00 95.06 191 PRO A O 1
ATOM 1526 N N . ILE A 1 192 ? 10.151 -13.088 -13.929 1.00 96.31 192 ILE A N 1
ATOM 1527 C CA . ILE A 1 192 ? 9.284 -13.477 -15.048 1.00 96.31 192 ILE A CA 1
ATOM 1528 C C . ILE A 1 192 ? 8.213 -12.412 -15.297 1.00 96.31 192 ILE A C 1
ATOM 1530 O O . ILE A 1 192 ? 7.930 -12.107 -16.458 1.00 96.31 192 ILE A O 1
ATOM 1534 N N . ILE A 1 193 ? 7.651 -11.811 -14.244 1.00 96.81 193 ILE A N 1
ATOM 1535 C CA . ILE A 1 193 ? 6.606 -10.790 -14.382 1.00 96.81 193 ILE A CA 1
ATOM 1536 C C . ILE A 1 193 ? 7.193 -9.542 -15.048 1.00 96.81 193 ILE A C 1
ATOM 1538 O O . ILE A 1 193 ? 6.658 -9.071 -16.051 1.00 96.81 193 ILE A O 1
ATOM 1542 N N . ILE A 1 194 ? 8.360 -9.085 -14.585 1.00 95.81 194 ILE A N 1
ATOM 1543 C CA . ILE A 1 194 ? 9.083 -7.942 -15.166 1.00 95.81 194 ILE A CA 1
ATOM 1544 C C . ILE A 1 194 ? 9.419 -8.182 -16.641 1.00 95.81 194 ILE A C 1
ATOM 1546 O O . ILE A 1 194 ? 9.229 -7.306 -17.487 1.00 95.81 194 ILE A O 1
ATOM 1550 N N . LYS A 1 195 ? 9.880 -9.392 -16.977 1.00 96.00 195 LYS A N 1
ATOM 1551 C CA . LYS A 1 195 ? 10.142 -9.770 -18.368 1.00 96.00 195 LYS A CA 1
ATOM 1552 C C . LYS A 1 195 ? 8.860 -9.773 -19.201 1.00 96.00 195 LYS A C 1
ATOM 1554 O O . LYS A 1 195 ? 8.879 -9.313 -20.340 1.00 96.00 195 LYS A O 1
ATOM 1559 N N . THR A 1 196 ? 7.750 -10.252 -18.652 1.00 97.12 196 THR A N 1
ATOM 1560 C CA . THR A 1 196 ? 6.463 -10.313 -19.357 1.00 97.12 196 THR A CA 1
ATOM 1561 C C . THR A 1 196 ? 5.938 -8.913 -19.672 1.00 97.12 196 THR A C 1
ATOM 1563 O O . THR A 1 196 ? 5.584 -8.659 -20.824 1.00 97.12 196 THR A O 1
ATOM 1566 N N . LEU A 1 197 ? 6.021 -7.979 -18.716 1.00 96.75 197 LEU A N 1
ATOM 1567 C CA . LEU A 1 197 ? 5.651 -6.567 -18.898 1.00 96.75 197 LEU A CA 1
ATOM 1568 C C . LEU A 1 197 ? 6.412 -5.875 -20.044 1.00 96.75 197 LEU A C 1
ATOM 1570 O O . LEU A 1 197 ? 5.931 -4.891 -20.588 1.00 96.75 197 LEU A O 1
ATOM 1574 N N . SER A 1 198 ? 7.580 -6.389 -20.455 1.00 95.06 198 SER A N 1
ATOM 1575 C CA . SER A 1 198 ? 8.316 -5.842 -21.609 1.00 95.06 198 SER A CA 1
ATOM 1576 C C . SER A 1 198 ? 7.718 -6.186 -22.977 1.00 95.06 198 SER A C 1
ATOM 1578 O O . SER A 1 198 ? 8.130 -5.624 -23.989 1.00 95.06 198 SER A O 1
ATOM 1580 N N . THR A 1 199 ? 6.781 -7.136 -23.021 1.00 95.50 199 THR A N 1
ATOM 1581 C CA . THR A 1 199 ? 6.224 -7.693 -24.268 1.00 95.50 199 THR A CA 1
ATOM 1582 C C . THR A 1 199 ? 4.703 -7.813 -24.268 1.00 95.50 199 THR A C 1
ATOM 1584 O O . THR A 1 199 ? 4.116 -7.985 -25.333 1.00 95.50 199 THR A O 1
ATOM 1587 N N . GLN A 1 200 ? 4.062 -7.753 -23.100 1.00 95.81 200 GLN A N 1
ATOM 1588 C CA . GLN A 1 200 ? 2.622 -7.912 -22.927 1.00 95.81 200 GLN A CA 1
ATOM 1589 C C . GLN A 1 200 ? 2.070 -6.802 -22.040 1.00 95.81 200 GLN A C 1
ATOM 1591 O O . GLN A 1 200 ? 2.756 -6.304 -21.149 1.00 95.81 200 GLN A O 1
ATOM 1596 N N . THR A 1 201 ? 0.809 -6.445 -22.275 1.00 95.94 201 THR A N 1
ATOM 1597 C CA . THR A 1 201 ? 0.100 -5.475 -21.443 1.00 95.94 201 THR A CA 1
ATOM 1598 C C . THR A 1 201 ? -0.266 -6.061 -20.081 1.00 95.94 201 THR A C 1
ATOM 1600 O O . THR A 1 201 ? -0.551 -7.255 -19.960 1.00 95.94 201 THR A O 1
ATOM 1603 N N . ILE A 1 202 ? -0.306 -5.212 -19.052 1.00 97.00 202 ILE A N 1
ATOM 1604 C CA . ILE A 1 202 ? -0.706 -5.615 -17.700 1.00 97.00 202 ILE A CA 1
ATOM 1605 C C . ILE A 1 202 ? -2.131 -6.197 -17.641 1.00 97.00 202 ILE A C 1
ATOM 1607 O O . ILE A 1 202 ? -2.406 -7.087 -16.835 1.00 97.00 202 ILE A O 1
ATOM 1611 N N . PHE A 1 203 ? -3.029 -5.753 -18.524 1.00 96.69 203 PHE A N 1
ATOM 1612 C CA . PHE A 1 203 ? -4.427 -6.204 -18.560 1.00 96.69 203 PHE A CA 1
ATOM 1613 C C . PHE A 1 203 ? -4.572 -7.681 -18.934 1.00 96.69 203 PHE A C 1
ATOM 1615 O O . PHE A 1 203 ? -5.526 -8.337 -18.510 1.00 96.69 203 PHE A O 1
ATOM 1622 N N . ASP A 1 204 ? -3.603 -8.212 -19.683 1.00 95.50 204 ASP A N 1
ATOM 1623 C CA . ASP A 1 204 ? -3.592 -9.594 -20.153 1.00 95.50 204 ASP A CA 1
ATOM 1624 C C . ASP A 1 204 ? -2.954 -10.580 -19.175 1.00 95.50 204 ASP A C 1
ATOM 1626 O O . ASP A 1 204 ? -3.052 -11.795 -19.390 1.00 95.50 204 ASP A O 1
ATOM 1630 N N . LEU A 1 205 ? -2.336 -10.081 -18.102 1.00 96.00 205 LEU A N 1
ATOM 1631 C CA . LEU A 1 205 ? -1.697 -10.914 -17.095 1.00 96.00 205 LEU A CA 1
ATOM 1632 C C . LEU A 1 205 ? -2.715 -11.735 -16.298 1.00 96.00 205 LEU A C 1
ATOM 1634 O O . LEU A 1 205 ? -3.901 -11.412 -16.204 1.00 96.00 205 LEU A O 1
ATOM 1638 N N . SER A 1 206 ? -2.221 -12.814 -15.688 1.00 95.94 206 SER A N 1
ATOM 1639 C CA . SER A 1 206 ? -3.020 -13.623 -14.770 1.00 95.94 206 SER A CA 1
ATOM 1640 C C . SER A 1 206 ? -3.456 -12.811 -13.546 1.00 95.94 206 SER A C 1
ATOM 1642 O O . SER A 1 206 ? -2.752 -11.895 -13.115 1.00 95.94 206 SER A O 1
ATOM 1644 N N . LEU A 1 207 ? -4.583 -13.197 -12.942 1.00 96.62 207 LEU A N 1
ATOM 1645 C CA . LEU A 1 207 ? -5.085 -12.611 -11.695 1.00 96.62 207 LEU A CA 1
ATOM 1646 C C . LEU A 1 207 ? -4.004 -12.553 -10.602 1.00 96.62 207 LEU A C 1
ATOM 1648 O O . LEU A 1 207 ? -3.826 -11.519 -9.965 1.00 96.62 207 LEU A O 1
ATOM 1652 N N . ALA A 1 208 ? -3.241 -13.638 -10.439 1.00 96.88 208 ALA A N 1
ATOM 1653 C CA . ALA A 1 208 ? -2.149 -13.714 -9.472 1.00 96.88 208 ALA A CA 1
ATOM 1654 C C . ALA A 1 208 ? -1.068 -12.654 -9.734 1.00 96.88 208 ALA A C 1
ATOM 1656 O O . ALA A 1 208 ? -0.571 -12.030 -8.804 1.00 96.88 208 ALA A O 1
ATOM 1657 N N . TYR A 1 209 ? -0.708 -12.421 -10.999 1.00 97.19 209 TYR A N 1
ATOM 1658 C CA . TYR A 1 209 ? 0.297 -11.415 -11.353 1.00 97.19 209 TYR A CA 1
ATOM 1659 C C . TYR A 1 209 ? -0.225 -9.994 -11.162 1.00 97.19 209 TYR A C 1
ATOM 1661 O O . TYR A 1 209 ? 0.512 -9.155 -10.649 1.00 97.19 209 TYR A O 1
ATOM 1669 N N . LYS A 1 210 ? -1.492 -9.734 -11.512 1.00 97.88 210 LYS A N 1
ATOM 1670 C CA . LYS A 1 210 ? -2.142 -8.443 -11.245 1.00 97.88 210 LYS A CA 1
ATOM 1671 C C . LYS A 1 210 ? -2.126 -8.126 -9.746 1.00 97.88 210 LYS A C 1
ATOM 1673 O O . LYS A 1 210 ? -1.688 -7.045 -9.367 1.00 97.88 210 LYS A O 1
ATOM 1678 N N . LEU A 1 211 ? -2.531 -9.078 -8.900 1.00 98.00 211 LEU A N 1
ATOM 1679 C CA . LEU A 1 211 ? -2.548 -8.900 -7.445 1.00 98.00 211 LEU A CA 1
ATOM 1680 C C . LEU A 1 211 ? -1.149 -8.710 -6.862 1.00 98.00 211 LEU A C 1
ATOM 1682 O O . LEU A 1 211 ? -0.957 -7.775 -6.100 1.00 98.00 211 LEU A O 1
ATOM 1686 N N . LYS A 1 212 ? -0.151 -9.503 -7.275 1.00 97.88 212 LYS A N 1
ATOM 1687 C CA . LYS A 1 212 ? 1.237 -9.307 -6.822 1.00 97.88 212 LYS A CA 1
ATOM 1688 C C . LYS A 1 212 ? 1.757 -7.905 -7.135 1.00 97.88 212 LYS A C 1
ATOM 1690 O O . LYS A 1 212 ? 2.366 -7.280 -6.275 1.00 97.88 212 LYS A O 1
ATOM 1695 N N . ILE A 1 213 ? 1.494 -7.400 -8.341 1.00 98.44 213 ILE A N 1
ATOM 1696 C CA . ILE A 1 213 ? 1.883 -6.039 -8.732 1.00 98.44 213 ILE A CA 1
ATOM 1697 C C . ILE A 1 213 ? 1.193 -5.005 -7.836 1.00 98.44 213 ILE A C 1
ATOM 1699 O O . ILE A 1 213 ? 1.868 -4.132 -7.300 1.00 98.44 213 ILE A O 1
ATOM 1703 N N . LEU A 1 214 ? -0.125 -5.112 -7.642 1.00 98.50 214 LEU A N 1
ATOM 1704 C CA . LEU A 1 214 ? -0.866 -4.195 -6.770 1.00 98.50 214 LEU A CA 1
ATOM 1705 C C . LEU A 1 214 ? -0.335 -4.235 -5.333 1.00 98.50 214 LEU A C 1
ATOM 1707 O O . LEU A 1 214 ? -0.086 -3.183 -4.754 1.00 98.50 214 LEU A O 1
ATOM 1711 N N . SER A 1 215 ? -0.079 -5.427 -4.791 1.00 98.12 215 SER A N 1
ATOM 1712 C CA . SER A 1 215 ? 0.481 -5.601 -3.451 1.00 98.12 215 SER A CA 1
ATOM 1713 C C . SER A 1 215 ? 1.852 -4.950 -3.294 1.00 98.12 215 SER A C 1
ATOM 1715 O O . SER A 1 215 ? 2.136 -4.375 -2.248 1.00 98.12 215 SER A O 1
ATOM 1717 N N . VAL A 1 216 ? 2.695 -4.995 -4.329 1.00 98.31 216 VAL A N 1
ATOM 1718 C CA . VAL A 1 216 ? 4.006 -4.327 -4.324 1.00 98.31 216 VAL A CA 1
ATOM 1719 C C . VAL A 1 216 ? 3.853 -2.812 -4.301 1.00 98.31 216 VAL A C 1
ATOM 1721 O O . VAL A 1 216 ? 4.524 -2.162 -3.505 1.00 98.31 216 VAL A O 1
ATOM 1724 N N . LEU A 1 217 ? 2.958 -2.247 -5.118 1.00 98.62 217 LEU A N 1
ATOM 1725 C CA . LEU A 1 217 ? 2.711 -0.800 -5.128 1.00 98.62 217 LEU A CA 1
ATOM 1726 C C . LEU A 1 217 ? 2.155 -0.322 -3.781 1.00 98.62 217 LEU A C 1
ATOM 1728 O O . LEU A 1 217 ? 2.652 0.651 -3.221 1.00 98.62 217 LEU A O 1
ATOM 1732 N N . VAL A 1 218 ? 1.183 -1.048 -3.221 1.00 98.50 218 VAL A N 1
ATOM 1733 C CA . VAL A 1 218 ? 0.658 -0.788 -1.871 1.00 98.50 218 VAL A CA 1
ATOM 1734 C C . VAL A 1 218 ? 1.776 -0.866 -0.833 1.00 98.50 218 VAL A C 1
ATOM 1736 O O . VAL A 1 218 ? 1.935 0.044 -0.021 1.00 98.50 218 VAL A O 1
ATOM 1739 N N . GLY A 1 219 ? 2.591 -1.921 -0.892 1.00 97.50 219 GLY A N 1
ATOM 1740 C CA . GLY A 1 219 ? 3.744 -2.097 -0.019 1.00 97.50 219 GLY A CA 1
ATOM 1741 C C . GLY A 1 219 ? 4.702 -0.914 -0.092 1.00 97.50 219 GLY A C 1
ATOM 1742 O O . GLY A 1 219 ? 5.121 -0.424 0.950 1.00 97.50 219 GLY A O 1
ATOM 1743 N N . GLN A 1 220 ? 5.003 -0.416 -1.295 1.00 96.88 220 GLN A N 1
ATOM 1744 C CA . GLN A 1 220 ? 5.850 0.761 -1.484 1.00 96.88 220 GLN A CA 1
ATOM 1745 C C . GLN A 1 220 ? 5.242 2.003 -0.834 1.00 96.88 220 GLN A C 1
ATOM 1747 O O . GLN A 1 220 ? 5.945 2.660 -0.069 1.00 96.88 220 GLN A O 1
ATOM 1752 N N . ILE A 1 221 ? 3.956 2.293 -1.066 1.00 97.50 221 ILE A N 1
ATOM 1753 C CA . ILE A 1 221 ? 3.267 3.456 -0.478 1.00 97.50 221 ILE A CA 1
ATOM 1754 C C . ILE A 1 221 ? 3.361 3.444 1.054 1.00 97.50 221 ILE A C 1
ATOM 1756 O O . ILE A 1 221 ? 3.675 4.459 1.668 1.00 97.50 221 ILE A O 1
ATOM 1760 N N . LEU A 1 222 ? 3.183 2.279 1.680 1.00 96.12 222 LEU A N 1
ATOM 1761 C CA . LEU A 1 222 ? 3.256 2.129 3.138 1.00 96.12 222 LEU A CA 1
ATOM 1762 C C . LEU A 1 222 ? 4.652 2.396 3.729 1.00 96.12 222 LEU A C 1
ATOM 1764 O O . LEU A 1 222 ? 4.784 2.515 4.947 1.00 96.12 222 LEU A O 1
ATOM 1768 N N . THR A 1 223 ? 5.698 2.485 2.900 1.00 94.12 223 THR A N 1
ATOM 1769 C CA . THR A 1 223 ? 7.060 2.786 3.366 1.00 94.12 223 THR A CA 1
ATOM 1770 C C . THR A 1 223 ? 7.376 4.280 3.453 1.00 94.12 223 THR A C 1
ATOM 1772 O O . THR A 1 223 ? 8.371 4.623 4.090 1.00 94.12 223 THR A O 1
ATOM 1775 N N . TYR A 1 224 ? 6.583 5.155 2.824 1.00 94.69 224 TYR A N 1
ATOM 1776 C CA . TYR A 1 224 ? 6.840 6.601 2.777 1.00 94.69 224 TYR A CA 1
ATOM 1777 C C . TYR A 1 224 ? 6.583 7.273 4.128 1.00 94.69 224 TYR A C 1
ATOM 1779 O O . TYR A 1 224 ? 5.699 6.854 4.875 1.00 94.69 224 TYR A O 1
ATOM 1787 N N . ALA A 1 225 ? 7.360 8.316 4.436 1.00 93.75 225 ALA A N 1
ATOM 1788 C CA . ALA A 1 225 ? 7.342 8.960 5.751 1.00 93.75 225 ALA A CA 1
ATOM 1789 C C . ALA A 1 225 ? 5.951 9.514 6.120 1.00 93.75 225 ALA A C 1
ATOM 1791 O O . ALA A 1 225 ? 5.392 9.120 7.142 1.00 93.75 225 ALA A O 1
ATOM 1792 N N . SER A 1 226 ? 5.337 10.308 5.238 1.00 94.06 226 SER A N 1
ATOM 1793 C CA . SER A 1 226 ? 4.010 10.902 5.471 1.00 94.06 226 SER A CA 1
ATOM 1794 C C . SER A 1 226 ? 2.914 9.851 5.693 1.00 94.06 226 SER A C 1
ATOM 1796 O O . SER A 1 226 ? 2.038 10.010 6.544 1.00 94.06 226 SER A O 1
ATOM 1798 N N . VAL A 1 227 ? 2.982 8.718 4.989 1.00 95.62 227 VAL A N 1
ATOM 1799 C CA . VAL A 1 227 ? 2.036 7.604 5.166 1.00 95.62 227 VAL A CA 1
ATOM 1800 C C . VAL A 1 227 ? 2.227 6.917 6.515 1.00 95.62 227 VAL A C 1
ATOM 1802 O O . VAL A 1 227 ? 1.246 6.543 7.162 1.00 95.62 227 VAL A O 1
ATOM 1805 N N . ARG A 1 228 ? 3.474 6.764 6.970 1.00 94.94 228 ARG A N 1
ATOM 1806 C CA . ARG A 1 228 ? 3.763 6.222 8.303 1.00 94.94 228 ARG A CA 1
ATOM 1807 C C . ARG A 1 228 ? 3.215 7.125 9.404 1.00 94.94 228 ARG A C 1
ATOM 1809 O O . ARG A 1 228 ? 2.581 6.601 10.317 1.00 94.94 228 ARG A O 1
ATOM 1816 N N . ASP A 1 229 ? 3.354 8.439 9.265 1.00 94.62 229 ASP A N 1
ATOM 1817 C CA . ASP A 1 229 ? 2.785 9.403 10.213 1.00 94.62 229 ASP A CA 1
ATOM 1818 C C . ASP A 1 229 ? 1.254 9.290 10.275 1.00 94.62 229 ASP A C 1
ATOM 1820 O O . ASP A 1 229 ? 0.676 9.212 11.360 1.00 94.62 229 ASP A O 1
ATOM 1824 N N . ILE A 1 230 ? 0.580 9.154 9.123 1.00 94.69 230 ILE A N 1
ATOM 1825 C CA . ILE A 1 230 ? -0.872 8.902 9.066 1.00 94.69 230 ILE A CA 1
ATOM 1826 C C . ILE A 1 230 ? -1.247 7.624 9.835 1.00 94.69 230 ILE A C 1
ATOM 1828 O O . ILE A 1 230 ? -2.268 7.583 10.534 1.00 94.69 230 ILE A O 1
ATOM 1832 N N . ILE A 1 231 ? -0.455 6.558 9.701 1.00 94.38 231 ILE A N 1
ATOM 1833 C CA . ILE A 1 231 ? -0.697 5.291 10.402 1.00 94.38 231 ILE A CA 1
ATOM 1834 C C . ILE A 1 231 ? -0.509 5.465 11.910 1.00 94.38 231 ILE A C 1
ATOM 1836 O O . ILE A 1 231 ? -1.375 5.029 12.675 1.00 94.38 231 ILE A O 1
ATOM 1840 N N . ASP A 1 232 ? 0.570 6.112 12.342 1.00 94.69 232 ASP A N 1
ATOM 1841 C CA . ASP A 1 232 ? 0.871 6.332 13.757 1.00 94.69 232 ASP A CA 1
ATOM 1842 C C . ASP A 1 232 ? -0.208 7.196 14.432 1.00 94.69 232 ASP A C 1
ATOM 1844 O O . ASP A 1 232 ? -0.743 6.812 15.482 1.00 94.69 232 ASP A O 1
ATOM 1848 N N . ASP A 1 233 ? -0.652 8.263 13.764 1.00 95.50 233 ASP A N 1
ATOM 1849 C CA . ASP A 1 233 ? -1.784 9.096 14.182 1.00 95.50 233 ASP A CA 1
ATOM 1850 C C . ASP A 1 233 ? -3.073 8.279 14.334 1.00 95.50 233 ASP A C 1
ATOM 1852 O O . ASP A 1 233 ? -3.838 8.428 15.296 1.00 95.50 233 ASP A O 1
ATOM 1856 N N . ASN A 1 234 ? -3.352 7.395 13.375 1.00 93.25 234 ASN A N 1
ATOM 1857 C CA . ASN A 1 234 ? -4.539 6.546 13.412 1.00 93.25 234 ASN A CA 1
ATOM 1858 C C . ASN A 1 234 ? -4.461 5.496 14.528 1.00 93.25 234 ASN A C 1
ATOM 1860 O O . ASN A 1 234 ? -5.474 5.212 15.178 1.00 93.25 234 ASN A O 1
ATOM 1864 N N . ILE A 1 235 ? -3.274 4.958 14.815 1.00 95.06 235 ILE A N 1
ATOM 1865 C CA . ILE A 1 235 ? -3.041 4.056 15.947 1.00 95.06 235 ILE A CA 1
ATOM 1866 C C . ILE A 1 235 ? -3.274 4.788 17.274 1.00 95.06 235 ILE A C 1
ATOM 1868 O O . ILE A 1 235 ? -3.884 4.220 18.189 1.00 95.06 235 ILE A O 1
ATOM 1872 N N . GLU A 1 236 ? -2.828 6.038 17.405 1.00 96.19 236 GLU A N 1
ATOM 1873 C CA . GLU A 1 236 ? -3.076 6.845 18.601 1.00 96.19 236 GLU A CA 1
ATOM 1874 C C . GLU A 1 236 ? -4.573 7.130 18.791 1.00 96.19 236 GLU A C 1
ATOM 1876 O O . GLU A 1 236 ? -5.135 6.816 19.849 1.00 96.19 236 GLU A O 1
ATOM 1881 N N . LYS A 1 237 ? -5.265 7.576 17.735 1.00 95.12 237 LYS A N 1
ATOM 1882 C CA . LYS A 1 237 ? -6.728 7.765 17.741 1.00 95.12 237 LYS A CA 1
ATOM 1883 C C . LYS A 1 237 ? -7.465 6.480 18.123 1.00 95.12 237 LYS A C 1
ATOM 1885 O O . LYS A 1 237 ? -8.399 6.510 18.930 1.00 95.12 237 LYS A O 1
ATOM 1890 N N . LEU A 1 238 ? -7.036 5.329 17.604 1.00 95.12 238 LEU A N 1
ATOM 1891 C CA . LEU A 1 238 ? -7.624 4.032 17.940 1.00 95.12 238 LEU A CA 1
ATOM 1892 C C . LEU A 1 238 ? -7.469 3.708 19.433 1.00 95.12 238 LEU A C 1
ATOM 1894 O O . LEU A 1 238 ? -8.428 3.257 20.072 1.00 95.12 238 LEU A O 1
ATOM 1898 N N . LYS A 1 239 ? -6.288 3.957 20.016 1.00 96.00 239 LYS A N 1
ATOM 1899 C CA . LYS A 1 239 ? -6.046 3.773 21.458 1.00 96.00 239 LYS A CA 1
ATOM 1900 C C . LYS A 1 239 ? -6.975 4.660 22.285 1.00 96.00 239 LYS A C 1
ATOM 1902 O O . LYS A 1 239 ? -7.580 4.173 23.247 1.00 96.00 239 LYS A O 1
ATOM 1907 N N . GLU A 1 240 ? -7.152 5.922 21.898 1.00 96.06 240 GLU A N 1
ATOM 1908 C CA . GLU A 1 240 ? -8.084 6.824 22.576 1.00 96.06 240 GLU A CA 1
ATOM 1909 C C . GLU A 1 240 ? -9.530 6.329 22.519 1.00 96.06 240 GLU A C 1
ATOM 1911 O O . GLU A 1 240 ? -10.210 6.270 23.548 1.00 96.06 240 GLU A O 1
ATOM 1916 N N . VAL A 1 241 ? -10.014 5.959 21.331 1.00 96.12 241 VAL A N 1
ATOM 1917 C CA . VAL A 1 241 ? -11.391 5.486 21.136 1.00 96.12 241 VAL A CA 1
ATOM 1918 C C . VAL A 1 241 ? -11.632 4.197 21.919 1.00 96.12 241 VAL A C 1
ATOM 1920 O O . VAL A 1 241 ? -12.661 4.065 22.583 1.00 96.12 241 VAL A O 1
ATOM 1923 N N . LYS A 1 242 ? -10.663 3.274 21.944 1.00 95.81 242 LYS A N 1
ATOM 1924 C CA . LYS A 1 242 ? -10.743 2.041 22.741 1.00 95.81 242 LYS A CA 1
ATOM 1925 C C . LYS A 1 242 ? -10.838 2.335 24.240 1.00 95.81 242 LYS A C 1
ATOM 1927 O O . LYS A 1 242 ? -11.608 1.684 24.951 1.00 95.81 242 LYS A O 1
ATOM 1932 N N . ASN A 1 243 ? -10.105 3.333 24.730 1.00 94.75 243 ASN A N 1
ATOM 1933 C CA . ASN A 1 243 ? -10.189 3.766 26.125 1.00 94.75 243 ASN A CA 1
ATOM 1934 C C . ASN A 1 243 ? -11.540 4.427 26.440 1.00 94.75 243 ASN A C 1
ATOM 1936 O O . ASN A 1 243 ? -12.153 4.096 27.459 1.00 94.75 243 ASN A O 1
ATOM 1940 N N . LYS A 1 244 ? -12.052 5.285 25.546 1.00 95.25 244 LYS A N 1
ATOM 1941 C CA . LYS A 1 244 ? -13.394 5.887 25.658 1.00 95.25 244 LYS A CA 1
ATOM 1942 C C . LYS A 1 244 ? -14.482 4.807 25.686 1.00 95.25 244 LYS A C 1
ATOM 1944 O O . LYS A 1 244 ? -15.351 4.840 26.555 1.00 95.25 244 LYS A O 1
ATOM 1949 N N . LEU A 1 245 ? -14.396 3.797 24.815 1.00 94.38 245 LEU A N 1
ATOM 1950 C CA . LEU A 1 245 ? -15.327 2.665 24.784 1.00 94.38 245 LEU A CA 1
ATOM 1951 C C . LEU A 1 245 ? -15.325 1.887 26.107 1.00 94.38 245 LEU A C 1
ATOM 1953 O O . LEU A 1 245 ? -16.391 1.627 26.666 1.00 94.38 245 LEU A O 1
ATOM 1957 N N . ARG A 1 246 ? -14.143 1.568 26.651 1.00 94.62 246 ARG A N 1
ATOM 1958 C CA . ARG A 1 246 ? -14.013 0.893 27.955 1.00 94.62 246 ARG A CA 1
ATOM 1959 C C . ARG A 1 246 ? -14.639 1.709 29.089 1.00 94.62 246 ARG A C 1
ATOM 1961 O O . ARG A 1 246 ? -15.352 1.153 29.923 1.00 94.62 246 ARG A O 1
ATOM 1968 N N . LEU A 1 247 ? -14.415 3.025 29.113 1.00 94.69 247 LEU A N 1
ATOM 1969 C CA . LEU A 1 247 ? -15.006 3.912 30.119 1.00 94.69 247 LEU A CA 1
ATOM 1970 C C . LEU A 1 247 ? -16.535 3.984 29.994 1.00 94.69 247 LEU A C 1
ATOM 1972 O O . LEU A 1 247 ? -17.242 3.951 31.006 1.00 94.69 247 LEU A O 1
ATOM 1976 N N . HIS A 1 248 ? -17.059 4.035 28.767 1.00 92.75 248 HIS A N 1
ATOM 1977 C CA . HIS A 1 248 ? -18.498 3.989 28.518 1.00 92.75 248 HIS A CA 1
ATOM 1978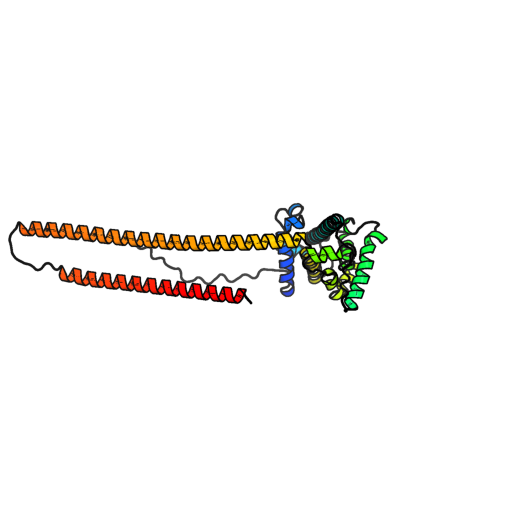 C C . HIS A 1 248 ? -19.115 2.672 28.984 1.00 92.75 248 HIS A C 1
ATOM 1980 O O . HIS A 1 248 ? -20.121 2.703 29.689 1.00 92.75 248 HIS A O 1
ATOM 1986 N N . GLN A 1 249 ? -18.494 1.534 28.674 1.00 92.44 249 GLN A N 1
ATOM 1987 C CA . GLN A 1 249 ? -18.948 0.222 29.142 1.00 92.44 249 GLN A CA 1
ATOM 1988 C C . GLN A 1 249 ? -18.971 0.143 30.675 1.00 92.44 249 GLN A C 1
ATOM 1990 O O . GLN A 1 249 ? -19.963 -0.296 31.251 1.00 92.44 249 GLN A O 1
ATOM 1995 N N . LEU A 1 250 ? -17.927 0.639 31.351 1.00 92.31 250 LEU A N 1
ATOM 1996 C CA . LEU A 1 250 ? -17.891 0.690 32.816 1.00 92.31 250 LEU A CA 1
ATOM 1997 C C . LEU A 1 250 ? -18.999 1.586 33.388 1.00 92.31 250 LEU A C 1
ATOM 1999 O O . LEU A 1 250 ? -19.633 1.241 34.383 1.00 92.31 250 LEU A O 1
ATOM 2003 N N . THR A 1 251 ? -19.242 2.734 32.757 1.00 91.88 251 THR A N 1
ATOM 2004 C CA . THR A 1 251 ? -20.295 3.668 33.171 1.00 91.88 251 THR A CA 1
ATOM 2005 C C . THR A 1 251 ? -21.683 3.052 32.998 1.00 91.88 251 THR A C 1
ATOM 2007 O O . THR A 1 251 ? -22.517 3.200 33.886 1.00 91.88 251 THR A O 1
ATOM 2010 N N . GLN A 1 252 ? -21.926 2.332 31.897 1.00 88.31 252 GLN A N 1
ATOM 2011 C CA . GLN A 1 252 ? -23.178 1.601 31.677 1.00 88.31 252 GLN A CA 1
ATOM 2012 C C . GLN A 1 252 ? -23.387 0.534 32.752 1.00 88.31 252 GLN A C 1
ATOM 2014 O O . GLN A 1 252 ? -24.424 0.535 33.405 1.00 88.31 252 GLN A O 1
ATOM 2019 N N . MET A 1 253 ? -22.366 -0.279 33.039 1.00 85.94 253 MET A N 1
ATOM 2020 C CA . MET A 1 253 ? -22.454 -1.281 34.107 1.00 85.94 253 MET A CA 1
ATOM 2021 C C . MET A 1 253 ? -22.740 -0.657 35.480 1.00 85.94 253 MET A C 1
ATOM 2023 O O . MET A 1 253 ? -23.527 -1.198 36.252 1.00 85.94 253 MET A O 1
ATOM 2027 N N . ARG A 1 254 ? -22.133 0.493 35.805 1.00 89.62 254 ARG A N 1
ATOM 2028 C CA . ARG A 1 254 ? -22.421 1.211 37.060 1.00 89.62 254 ARG A CA 1
ATOM 2029 C C . ARG A 1 254 ? -23.867 1.701 37.122 1.00 89.62 254 ARG A C 1
ATOM 2031 O O . ARG A 1 254 ? -24.512 1.506 38.145 1.00 89.62 254 ARG A O 1
ATOM 2038 N N . LYS A 1 255 ? -24.378 2.283 36.033 1.00 87.88 255 LYS A N 1
ATOM 2039 C CA . LYS A 1 255 ? -25.776 2.731 35.942 1.00 87.88 255 LYS A CA 1
ATOM 2040 C C . LYS A 1 255 ? -26.756 1.569 36.063 1.00 87.88 255 LYS A C 1
ATOM 2042 O O . LYS A 1 255 ? -27.753 1.694 36.760 1.00 87.88 255 LYS A O 1
ATOM 2047 N N . GLU A 1 256 ? -26.472 0.435 35.428 1.00 84.81 256 GLU A N 1
ATOM 2048 C CA . GLU A 1 256 ? -27.291 -0.775 35.559 1.00 84.81 256 GLU A CA 1
ATOM 2049 C C . GLU A 1 256 ? -27.333 -1.270 37.010 1.00 84.81 256 GLU A C 1
ATOM 2051 O O . GLU A 1 256 ? -28.415 -1.554 37.522 1.00 84.81 256 GLU A O 1
ATOM 2056 N N . LYS A 1 257 ? -26.185 -1.300 37.702 1.00 85.31 257 LYS A N 1
ATOM 2057 C CA . LYS A 1 257 ? -26.121 -1.653 39.130 1.00 85.31 257 LYS A CA 1
ATOM 2058 C C . LYS A 1 257 ? -26.917 -0.676 40.001 1.00 85.31 257 LYS A C 1
ATOM 2060 O O . LYS A 1 257 ? -27.670 -1.119 40.861 1.00 85.31 257 LYS A O 1
ATOM 2065 N N . GLU A 1 258 ? -26.806 0.628 39.755 1.00 86.25 258 GLU A N 1
ATOM 2066 C CA . GLU A 1 258 ? -27.552 1.658 40.492 1.00 86.25 258 GLU A CA 1
ATOM 2067 C C . GLU A 1 258 ? -29.069 1.556 40.260 1.00 86.25 258 GLU A C 1
ATOM 2069 O O . GLU A 1 258 ? -29.843 1.589 41.213 1.00 86.25 258 GLU A O 1
ATOM 2074 N N . ILE A 1 259 ? -29.507 1.340 39.014 1.00 86.19 259 ILE A N 1
ATOM 2075 C CA . ILE A 1 259 ? -30.923 1.128 38.676 1.00 86.19 259 ILE A CA 1
ATOM 2076 C C . ILE A 1 259 ? -31.459 -0.145 39.341 1.00 86.19 259 ILE A C 1
ATOM 2078 O O . ILE A 1 259 ? -32.582 -0.152 39.848 1.00 86.19 259 ILE A O 1
ATOM 2082 N N . ASN A 1 260 ? -30.675 -1.224 39.355 1.00 79.75 260 ASN A N 1
ATOM 2083 C CA . ASN A 1 260 ? -31.069 -2.472 40.003 1.00 79.75 260 ASN A CA 1
ATOM 2084 C C . ASN A 1 260 ? -31.153 -2.317 41.528 1.00 79.75 260 ASN A C 1
ATOM 2086 O O . ASN A 1 260 ? -32.128 -2.775 42.125 1.00 79.75 260 ASN A O 1
ATOM 2090 N N . ALA A 1 261 ? -30.201 -1.609 42.142 1.00 86.38 261 ALA A N 1
ATOM 2091 C CA . ALA A 1 261 ? -30.227 -1.292 43.567 1.00 86.38 261 ALA A CA 1
ATOM 2092 C C . ALA A 1 261 ? -31.439 -0.418 43.933 1.00 86.38 261 ALA A C 1
ATOM 2094 O O . ALA A 1 261 ? -32.158 -0.741 44.876 1.00 86.38 261 ALA A O 1
ATOM 2095 N N . ALA A 1 262 ? -31.735 0.621 43.145 1.00 86.88 262 ALA A N 1
ATOM 2096 C CA . ALA A 1 262 ? -32.904 1.475 43.351 1.00 86.88 262 ALA A CA 1
ATOM 2097 C C . ALA A 1 262 ? -34.224 0.693 43.228 1.00 86.88 262 ALA A C 1
ATOM 2099 O O . ALA A 1 262 ? -35.115 0.851 44.059 1.00 86.88 262 ALA A O 1
ATOM 2100 N N . ARG A 1 263 ? -34.339 -0.211 42.243 1.00 83.50 263 ARG A N 1
ATOM 2101 C CA . ARG A 1 263 ? -35.506 -1.105 42.103 1.00 83.50 263 ARG A CA 1
ATOM 2102 C C . ARG A 1 263 ? -35.667 -2.047 43.291 1.00 83.50 263 ARG A C 1
ATOM 2104 O O . ARG A 1 263 ? -36.794 -2.326 43.697 1.00 83.50 263 ARG A O 1
ATOM 2111 N N . LEU A 1 264 ? -34.565 -2.578 43.820 1.00 80.44 264 LEU A N 1
ATOM 2112 C CA . LEU A 1 264 ? -34.602 -3.442 44.997 1.00 80.44 264 LEU A CA 1
ATOM 2113 C C . LEU A 1 264 ? -35.022 -2.649 46.239 1.00 80.44 264 LEU A C 1
ATOM 2115 O O . LEU A 1 264 ? -35.872 -3.107 46.998 1.00 80.44 264 LEU A O 1
ATOM 2119 N N . GLN A 1 265 ? -34.489 -1.440 46.406 1.00 80.12 265 GLN A N 1
ATOM 2120 C CA . GLN A 1 265 ? -34.840 -0.556 47.510 1.00 80.12 265 GLN A CA 1
ATOM 2121 C C . GLN A 1 265 ? -36.314 -0.132 47.455 1.00 80.12 265 GLN A C 1
ATOM 2123 O O . GLN A 1 265 ? -37.010 -0.240 48.457 1.00 80.12 265 GLN A O 1
ATOM 2128 N N . GLU A 1 266 ? -36.842 0.214 46.278 1.00 81.50 266 GLU A N 1
ATOM 2129 C CA . GLU A 1 266 ? -38.266 0.530 46.104 1.00 81.50 266 GLU A CA 1
ATOM 2130 C C . GLU A 1 266 ? -39.175 -0.660 46.467 1.00 81.50 266 GLU A C 1
ATOM 2132 O O . GLU A 1 266 ? -40.225 -0.482 47.088 1.00 81.50 266 GLU A O 1
ATOM 2137 N N . LYS A 1 267 ? -38.767 -1.894 46.131 1.00 80.69 267 LYS A N 1
ATOM 2138 C CA . LYS A 1 267 ? -39.488 -3.105 46.556 1.00 80.69 267 LYS A CA 1
ATOM 2139 C C . LYS A 1 267 ? -39.472 -3.275 48.077 1.00 80.69 267 LYS A C 1
ATOM 2141 O O . LYS A 1 267 ? -40.526 -3.573 48.638 1.00 80.69 267 LYS A O 1
ATOM 2146 N N . ARG A 1 268 ? -38.323 -3.069 48.734 1.00 77.81 268 ARG A N 1
ATOM 2147 C CA . ARG A 1 268 ? -38.194 -3.149 50.203 1.00 77.81 268 ARG A CA 1
ATOM 2148 C C . ARG A 1 268 ? -39.048 -2.089 50.898 1.00 77.81 268 ARG A C 1
ATOM 2150 O O . ARG A 1 268 ? -39.842 -2.434 51.767 1.00 77.81 268 ARG A O 1
ATOM 2157 N N . ASP A 1 269 ? -38.989 -0.841 50.437 1.00 80.31 269 ASP A N 1
ATOM 2158 C CA . ASP A 1 269 ? -39.791 0.263 50.974 1.00 80.31 269 ASP A CA 1
ATOM 2159 C C . ASP A 1 269 ? -41.300 0.019 50.800 1.00 80.31 269 ASP A C 1
ATOM 2161 O O . ASP A 1 269 ? -42.106 0.421 51.644 1.00 80.31 269 ASP A O 1
ATOM 2165 N N . ARG A 1 270 ? -41.712 -0.646 49.708 1.00 75.88 270 ARG A N 1
ATOM 2166 C CA . ARG A 1 270 ? -43.114 -1.028 49.488 1.00 75.88 270 ARG A CA 1
ATOM 2167 C C . ARG A 1 270 ? -43.562 -2.120 50.459 1.00 75.88 270 ARG A C 1
ATOM 2169 O O . ARG A 1 270 ? -44.609 -1.938 51.074 1.00 75.88 270 ARG A O 1
ATOM 2176 N N . LYS A 1 271 ? -42.769 -3.191 50.624 1.00 80.44 271 LYS A N 1
ATOM 2177 C CA . LYS A 1 271 ? -43.042 -4.270 51.594 1.00 80.44 271 LYS A CA 1
ATOM 2178 C C . LYS A 1 271 ? -43.129 -3.711 53.026 1.00 80.44 271 LYS A C 1
ATOM 2180 O O . LYS A 1 271 ? -44.087 -3.986 53.739 1.00 80.44 271 LYS A O 1
ATOM 2185 N N . GLN A 1 272 ? -42.205 -2.830 53.417 1.00 74.88 272 GLN A N 1
ATOM 2186 C CA . GLN A 1 272 ? -42.182 -2.236 54.760 1.00 74.88 272 GLN A CA 1
ATOM 2187 C C . GLN A 1 272 ? -43.390 -1.321 55.034 1.00 74.88 272 GLN A C 1
ATOM 2189 O O . GLN A 1 272 ? -43.985 -1.379 56.109 1.00 74.88 272 GLN A O 1
ATOM 2194 N N . LYS A 1 273 ? -43.820 -0.515 54.052 1.00 82.00 273 LYS A N 1
ATOM 2195 C CA . LYS A 1 273 ? -45.054 0.289 54.166 1.00 82.00 273 LYS A CA 1
ATOM 2196 C C . LYS A 1 273 ? -46.318 -0.566 54.250 1.00 82.00 273 LYS A C 1
ATOM 2198 O O . LYS A 1 273 ? -47.306 -0.121 54.832 1.00 82.00 273 LYS A O 1
ATOM 2203 N N . GLU A 1 274 ? -46.316 -1.741 53.631 1.00 74.94 274 GLU A N 1
ATOM 2204 C CA . GLU A 1 274 ? -47.419 -2.702 53.696 1.00 74.94 274 GLU A CA 1
ATOM 2205 C C . GLU A 1 274 ? -47.496 -3.336 55.095 1.00 74.94 274 GLU A C 1
ATOM 2207 O O . GLU A 1 274 ? -48.560 -3.275 55.713 1.00 74.94 274 GLU A O 1
ATOM 2212 N N . ARG A 1 275 ? -46.355 -3.754 55.669 1.00 70.69 275 ARG A N 1
ATOM 2213 C CA . ARG A 1 275 ? -46.250 -4.199 57.074 1.00 70.69 275 ARG A CA 1
ATOM 2214 C C . ARG A 1 275 ? -46.714 -3.138 58.075 1.00 70.69 275 ARG A C 1
ATOM 2216 O O . ARG A 1 275 ? -47.536 -3.421 58.939 1.00 70.69 275 ARG A O 1
ATOM 2223 N N . GLU A 1 276 ? -46.280 -1.884 57.929 1.00 77.31 276 GLU A N 1
ATOM 2224 C CA . GLU A 1 276 ? -46.741 -0.797 58.812 1.00 77.31 276 GLU A CA 1
ATOM 2225 C C . GLU A 1 276 ? -48.257 -0.551 58.732 1.00 77.31 276 GLU A C 1
ATOM 2227 O O . GLU A 1 276 ? -48.867 -0.102 59.707 1.00 77.31 276 GLU A O 1
ATOM 2232 N N . ARG A 1 277 ? -48.880 -0.787 57.569 1.00 76.88 277 ARG A N 1
ATOM 2233 C CA . ARG A 1 277 ? -50.337 -0.678 57.420 1.00 76.88 277 ARG A CA 1
ATOM 2234 C C . ARG A 1 277 ? -51.047 -1.827 58.119 1.00 76.88 277 ARG A C 1
ATOM 2236 O O . ARG A 1 277 ? -52.005 -1.549 58.836 1.00 76.88 277 ARG A O 1
ATOM 2243 N N . LEU A 1 278 ? -50.561 -3.055 57.946 1.00 80.31 278 LEU A N 1
ATOM 2244 C CA . LEU A 1 278 ? -51.111 -4.249 58.588 1.00 80.31 278 LEU A CA 1
ATOM 2245 C C . LEU A 1 278 ? -51.013 -4.154 60.117 1.00 80.31 278 LEU A C 1
ATOM 2247 O O . LEU A 1 278 ? -52.027 -4.313 60.791 1.00 80.31 278 LEU A O 1
ATOM 2251 N N . LEU A 1 279 ? -49.859 -3.747 60.661 1.00 73.75 279 LEU A N 1
ATOM 2252 C CA . LEU A 1 279 ? -49.670 -3.525 62.102 1.00 73.75 279 LEU A CA 1
ATOM 2253 C C . LEU A 1 279 ? -50.615 -2.448 62.658 1.00 73.75 279 LEU A C 1
ATOM 2255 O O . LEU A 1 279 ? -51.269 -2.659 63.675 1.00 73.75 279 LEU A O 1
ATOM 2259 N N . LYS A 1 280 ? -50.780 -1.314 61.961 1.00 77.25 280 LYS A N 1
ATOM 2260 C CA . LYS A 1 280 ? -51.739 -0.264 62.369 1.00 77.25 280 LYS A CA 1
ATOM 2261 C C . LYS A 1 280 ? -53.195 -0.724 62.290 1.00 77.25 280 LYS A C 1
ATOM 2263 O O . LYS A 1 280 ? -54.047 -0.193 63.005 1.00 77.25 280 LYS A O 1
ATOM 2268 N N . GLU A 1 281 ? -53.518 -1.643 61.387 1.00 74.81 281 GLU A N 1
ATOM 2269 C CA . GLU A 1 281 ? -54.859 -2.214 61.262 1.00 74.81 281 GLU A CA 1
ATOM 2270 C C . GLU A 1 281 ? -55.118 -3.270 62.349 1.00 74.81 281 GLU A C 1
ATOM 2272 O O . GLU A 1 281 ? -56.207 -3.289 62.927 1.00 74.81 281 GLU A O 1
ATOM 2277 N N . ALA A 1 282 ? -54.102 -4.063 62.702 1.00 73.12 282 ALA A N 1
ATOM 2278 C CA . ALA A 1 282 ? -54.111 -5.001 63.820 1.00 73.12 282 ALA A CA 1
ATOM 2279 C C . ALA A 1 282 ? -54.230 -4.280 65.174 1.00 73.12 282 ALA A C 1
ATOM 2281 O O . ALA A 1 282 ? -55.110 -4.621 65.960 1.00 73.12 282 ALA A O 1
ATOM 2282 N N . GLU A 1 283 ? -53.460 -3.212 65.415 1.00 71.75 283 GLU A N 1
ATOM 2283 C CA . GLU A 1 283 ? -53.575 -2.382 66.626 1.00 71.75 283 GLU A CA 1
ATOM 2284 C C . GLU A 1 283 ? -54.970 -1.758 66.766 1.00 71.75 283 GLU A C 1
ATOM 2286 O O . GLU A 1 283 ? -55.543 -1.731 67.856 1.00 71.75 283 GLU A O 1
ATOM 2291 N N . LYS A 1 284 ? -55.569 -1.289 65.662 1.00 71.38 284 LYS A N 1
ATOM 2292 C CA . LYS A 1 284 ? -56.947 -0.770 65.669 1.00 71.38 284 LYS A CA 1
ATOM 2293 C C . LYS A 1 284 ? -57.979 -1.858 65.955 1.00 71.38 284 LYS A C 1
ATOM 2295 O O . LYS A 1 284 ? -58.950 -1.584 66.659 1.00 71.38 284 LYS A O 1
ATOM 2300 N N . LYS A 1 285 ? -57.788 -3.074 65.433 1.00 67.25 285 LYS A N 1
ATOM 2301 C CA . LYS A 1 285 ? -58.648 -4.230 65.734 1.00 67.25 285 LYS A CA 1
ATOM 2302 C C . LYS A 1 285 ? -58.497 -4.681 67.191 1.00 67.25 285 LYS A C 1
ATOM 2304 O O . LYS A 1 285 ? -59.511 -4.928 67.835 1.00 67.25 285 LYS A O 1
ATOM 2309 N N . ALA A 1 286 ? -57.282 -4.697 67.734 1.00 61.78 286 ALA A N 1
ATOM 2310 C CA . ALA A 1 286 ? -57.012 -5.004 69.138 1.00 61.78 286 ALA A CA 1
ATOM 2311 C C . ALA A 1 286 ? -57.595 -3.939 70.088 1.00 61.78 286 ALA A C 1
ATOM 2313 O O . ALA A 1 286 ? -58.230 -4.275 71.086 1.00 61.78 286 ALA A O 1
ATOM 2314 N N . ALA A 1 287 ? -57.479 -2.651 69.748 1.00 64.12 287 ALA A N 1
ATOM 2315 C CA . ALA A 1 287 ? -58.094 -1.561 70.508 1.00 64.12 287 ALA A CA 1
ATOM 2316 C C . ALA A 1 287 ? -59.634 -1.593 70.455 1.00 64.12 287 ALA A C 1
ATOM 2318 O O . ALA A 1 287 ? -60.292 -1.267 71.443 1.00 64.12 287 ALA A O 1
ATOM 2319 N N . ALA A 1 288 ? -60.219 -2.012 69.326 1.00 58.41 288 ALA A N 1
ATOM 2320 C CA . ALA A 1 288 ? -61.659 -2.233 69.208 1.00 58.41 288 ALA A CA 1
ATOM 2321 C C . ALA A 1 288 ? -62.124 -3.449 70.032 1.00 58.41 288 ALA A C 1
ATOM 2323 O O . ALA A 1 288 ? -63.156 -3.367 70.695 1.00 58.41 288 ALA A O 1
ATOM 2324 N N . ALA A 1 289 ? -61.341 -4.534 70.055 1.00 55.53 289 ALA A N 1
ATOM 2325 C CA . ALA A 1 289 ? -61.607 -5.716 70.878 1.00 55.53 289 ALA A CA 1
ATOM 2326 C C . ALA A 1 289 ? -61.515 -5.412 72.387 1.00 55.53 289 ALA A C 1
ATOM 2328 O O . ALA A 1 289 ? -62.320 -5.915 73.165 1.00 55.53 289 ALA A O 1
ATOM 2329 N N . ALA A 1 290 ? -60.627 -4.503 72.806 1.00 53.94 290 ALA A N 1
ATOM 2330 C CA . ALA A 1 290 ? -60.530 -4.047 74.195 1.00 53.94 290 ALA A CA 1
ATOM 2331 C C . ALA A 1 290 ? -61.745 -3.219 74.690 1.00 53.94 290 ALA A C 1
ATOM 2333 O O . ALA A 1 290 ? -61.908 -3.050 75.898 1.00 53.94 290 ALA A O 1
ATOM 2334 N N . MET A 1 291 ? -62.618 -2.715 73.801 1.00 51.06 291 MET A N 1
ATOM 2335 C CA . MET A 1 291 ? -63.847 -1.986 74.179 1.00 51.06 291 MET A CA 1
ATOM 2336 C C . MET A 1 291 ? -65.103 -2.870 74.292 1.00 51.06 291 MET A C 1
ATOM 2338 O O . MET A 1 291 ? -66.125 -2.403 74.798 1.00 51.06 291 MET A O 1
ATOM 2342 N N . THR A 1 292 ? -65.048 -4.138 73.881 1.00 48.53 292 THR A N 1
ATOM 2343 C CA . THR A 1 292 ? -66.151 -5.110 73.987 1.00 48.53 292 THR A CA 1
ATOM 2344 C C . THR A 1 292 ? -65.649 -6.359 74.701 1.00 48.53 292 THR A C 1
ATOM 2346 O O . THR A 1 292 ? -65.102 -7.256 74.073 1.00 48.53 292 THR A O 1
ATOM 2349 N N . GLY A 1 293 ? -65.778 -6.399 76.028 1.00 48.62 293 GLY A N 1
ATOM 2350 C CA . GLY A 1 293 ? -65.242 -7.495 76.834 1.00 48.62 293 GLY A CA 1
ATOM 2351 C C . GLY A 1 293 ? -65.920 -8.844 76.573 1.00 48.62 293 GLY A C 1
ATOM 2352 O O . GLY A 1 293 ? -67.078 -9.013 76.937 1.00 48.62 293 GLY A O 1
ATOM 2353 N N . GLU A 1 294 ? -65.164 -9.795 76.019 1.00 35.97 294 GLU A N 1
ATOM 2354 C CA . GLU A 1 294 ? -65.311 -11.257 76.150 1.00 35.97 294 GLU A CA 1
ATOM 2355 C C . GLU A 1 294 ? -63.950 -11.939 75.832 1.00 35.97 294 GLU A C 1
ATOM 2357 O O . GLU A 1 294 ? -63.100 -11.303 75.206 1.00 35.97 294 GLU A O 1
ATOM 2362 N N . PRO A 1 295 ? -63.676 -13.162 76.339 1.00 48.78 295 PRO A N 1
ATOM 2363 C CA . PRO A 1 295 ? -62.318 -13.608 76.666 1.00 48.78 295 PRO A CA 1
ATOM 2364 C C . PRO A 1 295 ? -61.518 -14.246 75.517 1.00 48.78 295 PRO A C 1
ATOM 2366 O O . PRO A 1 295 ? -62.071 -14.861 74.609 1.00 48.78 295 PRO A O 1
ATOM 2369 N N . ASP A 1 296 ? -60.196 -14.109 75.670 1.00 48.28 296 ASP A N 1
ATOM 2370 C CA . ASP A 1 296 ? -59.050 -14.835 75.098 1.00 48.28 296 ASP A CA 1
ATOM 2371 C C . ASP A 1 296 ? -59.331 -15.914 74.033 1.00 48.28 296 ASP A C 1
ATOM 2373 O O . ASP A 1 296 ? -59.731 -17.046 74.324 1.00 48.28 296 ASP A O 1
ATOM 2377 N N . LYS A 1 297 ? -58.971 -15.583 72.790 1.00 38.12 297 LYS A N 1
ATOM 2378 C CA . LYS A 1 297 ? -58.402 -16.535 71.833 1.00 38.12 297 LYS A CA 1
ATOM 2379 C C . LYS A 1 297 ? -56.973 -16.075 71.534 1.00 38.12 297 LYS A C 1
ATOM 2381 O O . LYS A 1 297 ? -56.815 -14.883 71.263 1.00 38.12 297 LYS A O 1
ATOM 2386 N N . PRO A 1 298 ? -55.969 -16.973 71.548 1.00 39.28 298 PRO A N 1
ATOM 2387 C CA . PRO A 1 298 ? -54.636 -16.629 71.077 1.00 39.28 298 PRO A CA 1
ATOM 2388 C C . PRO A 1 298 ? -54.776 -16.143 69.638 1.00 39.28 298 PRO A C 1
ATOM 2390 O O . PRO A 1 298 ? -55.423 -16.797 68.817 1.00 39.28 298 PRO A O 1
ATOM 2393 N N . ILE A 1 299 ? -54.262 -14.952 69.367 1.00 44.12 299 ILE A N 1
ATOM 2394 C CA . ILE A 1 299 ? -54.142 -14.462 68.004 1.00 44.12 299 ILE A CA 1
ATOM 2395 C C . ILE A 1 299 ? -53.005 -15.288 67.388 1.00 44.12 299 ILE A C 1
ATOM 2397 O O . ILE A 1 299 ? -51.910 -15.291 67.944 1.00 44.12 299 ILE A O 1
ATOM 2401 N N . GLU A 1 300 ? -53.285 -16.006 66.298 1.00 40.66 300 GLU A N 1
ATOM 2402 C CA . GLU A 1 300 ? -52.307 -16.687 65.428 1.00 40.66 300 GLU A CA 1
ATOM 2403 C C . GLU A 1 300 ? -51.379 -15.633 64.784 1.00 40.66 300 GLU A C 1
ATOM 2405 O O . GLU A 1 300 ? -51.518 -15.303 63.615 1.00 40.66 300 GLU A O 1
ATOM 2410 N N . LEU A 1 301 ? -50.514 -15.003 65.583 1.00 43.31 301 LEU A N 1
ATOM 2411 C CA . LEU A 1 301 ? -49.432 -14.124 65.121 1.00 43.31 301 LEU A CA 1
ATOM 2412 C C . LEU A 1 301 ? -48.080 -14.843 65.165 1.00 43.31 301 LEU A C 1
ATOM 2414 O O . LEU A 1 301 ? -47.202 -14.489 64.395 1.00 43.31 301 LEU A O 1
ATOM 2418 N N . GLU A 1 302 ? -47.924 -15.862 66.017 1.00 38.81 302 GLU A N 1
ATOM 2419 C CA . GLU A 1 302 ? -46.673 -16.629 66.118 1.00 38.81 302 GLU A CA 1
ATOM 2420 C C . GLU A 1 302 ? -46.428 -17.485 64.858 1.00 38.81 302 GLU A C 1
ATOM 2422 O O . GLU A 1 302 ? -45.300 -17.539 64.386 1.00 38.81 302 GLU A O 1
ATOM 2427 N N . ASP A 1 303 ? -47.478 -18.052 64.245 1.00 38.62 303 ASP A N 1
ATOM 2428 C CA . ASP A 1 303 ? -47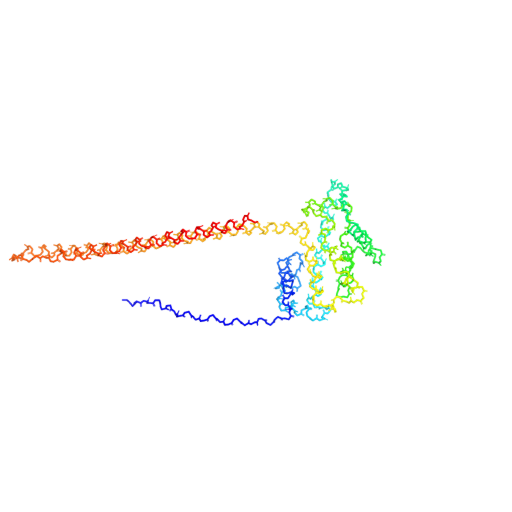.343 -18.861 63.019 1.00 38.62 303 ASP A CA 1
ATOM 2429 C C . ASP A 1 303 ? -47.065 -18.002 61.759 1.00 38.62 303 ASP A C 1
ATOM 2431 O O . ASP A 1 303 ? -46.353 -18.448 60.864 1.00 38.62 303 ASP A O 1
ATOM 2435 N N . GLU A 1 304 ? -47.571 -16.758 61.680 1.00 41.38 304 GLU A N 1
ATOM 2436 C CA . GLU A 1 304 ? -47.235 -15.820 60.585 1.00 41.38 304 GLU A CA 1
ATOM 2437 C C . GLU A 1 304 ? -45.848 -15.172 60.789 1.00 41.38 304 GLU A C 1
ATOM 2439 O O . GLU A 1 304 ? -45.158 -14.903 59.809 1.00 41.38 304 GLU A O 1
ATOM 2444 N N . GLU A 1 305 ? -45.408 -14.941 62.035 1.00 42.16 305 GLU A N 1
ATOM 2445 C CA . GLU A 1 305 ? -44.049 -14.459 62.336 1.00 42.16 305 GLU A CA 1
ATOM 2446 C C . GLU A 1 305 ? -42.982 -15.532 62.049 1.00 42.16 305 GLU A C 1
ATOM 2448 O O . GLU A 1 305 ? -41.952 -15.195 61.467 1.00 42.16 305 GLU A O 1
ATOM 2453 N N . GLU A 1 306 ? -43.228 -16.812 62.366 1.00 42.25 306 GLU A N 1
ATOM 2454 C CA . GLU A 1 306 ? -42.318 -17.919 62.015 1.00 42.25 306 GLU A CA 1
ATOM 2455 C C . GLU A 1 306 ? -42.282 -18.191 60.495 1.00 42.25 306 GLU A C 1
ATOM 2457 O O . GLU A 1 306 ? -41.194 -18.348 59.938 1.00 42.25 306 GLU A O 1
ATOM 2462 N N . GLU A 1 307 ? -43.424 -18.168 59.786 1.00 46.06 307 GLU A N 1
ATOM 2463 C CA . GLU A 1 307 ? -43.447 -18.283 58.313 1.00 46.06 307 GLU A CA 1
ATOM 2464 C C . GLU A 1 307 ? -42.767 -17.078 57.620 1.00 46.06 307 GLU A C 1
ATOM 2466 O O . GLU A 1 307 ? -42.095 -17.249 56.599 1.00 46.06 307 GLU A O 1
ATOM 2471 N N . GLU A 1 308 ? -42.876 -15.858 58.167 1.00 45.47 308 GLU A N 1
ATOM 2472 C CA . GLU A 1 308 ? -42.188 -14.670 57.635 1.00 45.47 308 GLU A CA 1
ATOM 2473 C C . GLU A 1 308 ? -40.685 -14.622 57.977 1.00 45.47 308 GLU A C 1
ATOM 2475 O O . GLU A 1 308 ? -39.906 -14.106 57.168 1.00 45.47 308 GLU A O 1
ATOM 2480 N N . GLU A 1 309 ? -40.252 -15.141 59.133 1.00 46.44 309 GLU A N 1
ATOM 2481 C CA . GLU A 1 309 ? -38.826 -15.313 59.458 1.00 46.44 309 GLU A CA 1
ATOM 2482 C C . GLU A 1 309 ? -38.173 -16.354 58.538 1.00 46.44 309 GLU A C 1
ATOM 2484 O O . GLU A 1 309 ? -37.075 -16.107 58.029 1.00 46.44 309 GLU A O 1
ATOM 2489 N N . GLU A 1 310 ? -38.871 -17.455 58.230 1.00 46.03 310 GLU A N 1
ATOM 2490 C CA . GLU A 1 310 ? -38.428 -18.428 57.227 1.00 46.03 310 GLU A CA 1
ATOM 2491 C C . GLU A 1 310 ? -38.364 -17.806 55.818 1.00 46.03 310 GLU A C 1
ATOM 2493 O O . GLU A 1 310 ? -37.371 -18.001 55.115 1.00 46.03 310 GLU A O 1
ATOM 2498 N N . GLU A 1 311 ? -39.349 -16.995 55.399 1.00 50.59 311 GLU A N 1
ATOM 2499 C CA . GLU A 1 311 ? -39.306 -16.293 54.103 1.00 50.59 311 GLU A CA 1
ATOM 2500 C C . GLU A 1 311 ? -38.200 -15.218 54.022 1.00 50.59 311 GLU A C 1
ATOM 2502 O O . GLU A 1 311 ? -37.609 -15.026 52.949 1.00 50.59 311 GLU A O 1
ATOM 2507 N N . GLU A 1 312 ? -37.888 -14.513 55.119 1.00 50.59 312 GLU A N 1
ATOM 2508 C CA . GLU A 1 312 ? -36.765 -13.566 55.173 1.00 50.59 312 GLU A CA 1
ATOM 2509 C C . GLU A 1 312 ? -35.402 -14.270 55.171 1.00 50.59 312 GLU A C 1
ATOM 2511 O O . GLU A 1 312 ? -34.487 -13.797 54.481 1.00 50.59 312 GLU A O 1
ATOM 2516 N N . GLU A 1 313 ? -35.253 -15.408 55.859 1.00 52.06 313 GLU A N 1
ATOM 2517 C CA . GLU A 1 313 ? -34.054 -16.244 55.747 1.00 52.06 313 GLU A CA 1
ATOM 2518 C C . GLU A 1 313 ? -33.873 -16.752 54.307 1.00 52.06 313 GLU A C 1
ATOM 2520 O O . GLU A 1 313 ? -32.781 -16.600 53.747 1.00 52.06 313 GLU A O 1
ATOM 2525 N N . ASP A 1 314 ? -34.939 -17.218 53.647 1.00 53.75 314 ASP A N 1
ATOM 2526 C CA . ASP A 1 314 ? -34.901 -17.736 52.271 1.00 53.75 314 ASP A CA 1
ATOM 2527 C C . ASP A 1 314 ? -34.628 -16.633 51.217 1.00 53.75 314 ASP A C 1
ATOM 2529 O O . ASP A 1 314 ? -33.907 -16.850 50.229 1.00 53.75 314 ASP A O 1
ATOM 2533 N N . GLU A 1 315 ? -35.155 -15.410 51.405 1.00 55.34 315 GLU A N 1
ATOM 2534 C CA . GLU A 1 315 ? -34.781 -14.243 50.583 1.00 55.34 315 GLU A CA 1
ATOM 2535 C C . GLU A 1 315 ? -33.324 -13.825 50.840 1.00 55.34 315 GLU A C 1
ATOM 2537 O O . GLU A 1 315 ? -32.605 -13.506 49.885 1.00 55.34 315 GLU A O 1
ATOM 2542 N N . SER A 1 316 ? -32.852 -13.863 52.090 1.00 54.28 316 SER A N 1
ATOM 2543 C CA . SER A 1 316 ? -31.466 -13.520 52.436 1.00 54.28 316 SER A CA 1
ATOM 2544 C C . SER A 1 316 ? -30.461 -14.519 51.845 1.00 54.28 316 SER A C 1
ATOM 2546 O O . SER A 1 316 ? -29.435 -14.108 51.290 1.00 54.28 316 SER A O 1
ATOM 2548 N N . GLU A 1 317 ? -30.783 -15.818 51.848 1.00 64.25 317 GLU A N 1
ATOM 2549 C CA . GLU A 1 317 ? -29.973 -16.863 51.226 1.00 64.25 317 GLU A CA 1
ATOM 2550 C C . GLU A 1 317 ? -29.965 -16.751 49.698 1.00 64.25 317 GLU A C 1
ATOM 2552 O O . GLU A 1 317 ? -28.915 -16.939 49.069 1.00 64.25 317 GLU A O 1
ATOM 2557 N N . LYS A 1 318 ? -31.098 -16.392 49.075 1.00 64.75 318 LYS A N 1
ATOM 2558 C CA . LYS A 1 318 ? -31.159 -16.105 47.630 1.00 64.75 318 LYS A CA 1
ATOM 2559 C C . LYS A 1 318 ? -30.290 -14.916 47.251 1.00 64.75 318 LYS A C 1
ATOM 2561 O O . LYS A 1 318 ? -29.497 -15.034 46.316 1.00 64.75 318 LYS A O 1
ATOM 2566 N N . VAL A 1 319 ? -30.375 -13.812 47.990 1.00 64.06 319 VAL A N 1
ATOM 2567 C CA . VAL A 1 319 ? -29.541 -12.623 47.752 1.00 64.06 319 VAL A CA 1
ATOM 2568 C C . VAL A 1 319 ? -28.060 -12.955 47.962 1.00 64.06 319 VAL A C 1
ATOM 2570 O O . VAL A 1 319 ? -27.224 -12.593 47.132 1.00 64.06 319 VAL A O 1
ATOM 2573 N N . ALA A 1 320 ? -27.718 -13.730 48.996 1.00 68.75 320 ALA A N 1
ATOM 2574 C CA . ALA A 1 320 ? -26.349 -14.187 49.224 1.00 68.75 320 ALA A CA 1
ATOM 2575 C C . ALA A 1 320 ? -25.839 -15.102 48.096 1.00 68.75 320 ALA A C 1
ATOM 2577 O O . ALA A 1 320 ? -24.671 -15.009 47.707 1.00 68.75 320 ALA A O 1
ATOM 2578 N N . ARG A 1 321 ? -26.690 -15.972 47.533 1.00 69.56 321 ARG A N 1
ATOM 2579 C CA . ARG A 1 321 ? -26.361 -16.802 46.359 1.00 69.56 321 ARG A CA 1
ATOM 2580 C C . ARG A 1 321 ? -26.139 -15.964 45.106 1.00 69.56 321 ARG A C 1
ATOM 2582 O O . ARG A 1 321 ? -25.151 -16.201 44.411 1.00 69.56 321 ARG A O 1
ATOM 2589 N N . GLU A 1 322 ? -27.002 -14.989 44.844 1.00 66.88 322 GLU A N 1
ATOM 2590 C CA . GLU A 1 322 ? -26.884 -14.084 43.697 1.00 66.88 322 GLU A CA 1
ATOM 2591 C C . GLU A 1 322 ? -25.616 -13.224 43.791 1.00 66.88 322 GLU A C 1
ATOM 2593 O O . GLU A 1 322 ? -24.855 -13.158 42.824 1.00 66.88 322 GLU A O 1
ATOM 2598 N N . GLU A 1 323 ? -25.293 -12.671 44.966 1.00 68.88 323 GLU A N 1
ATOM 2599 C CA . GLU A 1 323 ? -24.031 -11.950 45.185 1.00 68.88 323 GLU A CA 1
ATOM 2600 C C . GLU A 1 323 ? -22.804 -12.849 44.991 1.00 68.88 323 GLU A C 1
ATOM 2602 O O . GLU A 1 323 ? -21.772 -12.417 44.464 1.00 68.88 323 GLU A O 1
ATOM 2607 N N . LYS A 1 324 ? -22.881 -14.114 45.422 1.00 70.69 324 LYS A N 1
ATOM 2608 C CA . LYS A 1 324 ? -21.785 -15.076 45.259 1.00 70.69 324 LYS A CA 1
ATOM 2609 C C . LYS A 1 324 ? -21.598 -15.446 43.790 1.00 70.69 324 LYS A C 1
ATOM 2611 O O . LYS A 1 324 ? -20.457 -15.546 43.339 1.00 70.69 324 LYS A O 1
ATOM 2616 N N . GLU A 1 325 ? -22.681 -15.608 43.033 1.00 72.44 325 GLU A N 1
ATOM 2617 C CA . GLU A 1 325 ? -22.627 -15.802 41.582 1.00 72.44 325 GLU A CA 1
ATOM 2618 C C . GLU A 1 325 ? -22.091 -14.572 40.849 1.00 72.44 325 GLU A C 1
ATOM 2620 O O . GLU A 1 325 ? -21.292 -14.722 39.922 1.00 72.44 325 GLU A O 1
ATOM 2625 N N . GLU A 1 326 ? -22.475 -13.364 41.264 1.00 72.38 326 GLU A N 1
ATOM 2626 C CA . GLU A 1 326 ? -21.998 -12.123 40.656 1.00 72.38 326 GLU A CA 1
ATOM 2627 C C . GLU A 1 326 ? -20.498 -11.921 40.921 1.00 72.38 326 GLU A C 1
ATOM 2629 O O . GLU A 1 326 ? -19.737 -11.698 39.976 1.00 72.38 326 GLU A O 1
ATOM 2634 N N . LYS A 1 327 ? -20.037 -12.150 42.161 1.00 74.88 327 LYS A N 1
ATOM 2635 C CA . LYS A 1 327 ? -18.604 -12.166 42.513 1.00 74.88 327 LYS A CA 1
ATOM 2636 C C . LYS A 1 327 ? -17.830 -13.217 41.719 1.00 74.88 327 LYS A C 1
ATOM 2638 O O . LYS A 1 327 ? -16.716 -12.955 41.270 1.00 74.88 327 LYS A O 1
ATOM 2643 N N . ASN A 1 328 ? -18.411 -14.398 41.503 1.00 74.62 328 ASN A N 1
ATOM 2644 C CA . ASN A 1 328 ? -17.772 -15.468 40.733 1.00 74.62 328 ASN A CA 1
ATOM 2645 C C . ASN A 1 328 ? -17.717 -15.134 39.225 1.00 74.62 328 ASN A C 1
ATOM 2647 O O . ASN A 1 328 ? -16.718 -15.410 38.558 1.00 74.62 328 ASN A O 1
ATOM 2651 N N . LYS A 1 329 ? -18.749 -14.472 38.681 1.00 76.75 329 LYS A N 1
ATOM 2652 C CA . LYS A 1 329 ? -18.740 -13.927 37.311 1.00 76.75 329 LYS A CA 1
ATOM 2653 C C . LYS A 1 329 ? -17.704 -12.814 37.156 1.00 76.75 329 LYS A C 1
ATOM 2655 O O . LYS A 1 329 ? -16.965 -12.829 36.174 1.00 76.75 329 LYS A O 1
ATOM 2660 N N . GLU A 1 330 ? -17.601 -11.889 38.109 1.00 77.12 330 GLU A N 1
ATOM 2661 C CA . GLU A 1 330 ? -16.586 -10.827 38.104 1.00 77.12 330 GLU A CA 1
ATOM 2662 C C . GLU A 1 330 ? -15.163 -11.384 38.214 1.00 77.12 330 GLU A C 1
ATOM 2664 O O . GLU A 1 330 ? -14.293 -10.953 37.456 1.00 77.12 330 GLU A O 1
ATOM 2669 N N . ALA A 1 331 ? -14.935 -12.396 39.057 1.00 81.00 331 ALA A N 1
ATOM 2670 C CA . ALA A 1 331 ? -13.651 -13.090 39.150 1.00 81.00 331 ALA A CA 1
ATOM 2671 C C . ALA A 1 331 ? -13.267 -13.760 37.820 1.00 81.00 331 ALA A C 1
ATOM 2673 O O . ALA A 1 331 ? -12.153 -13.573 37.337 1.00 81.00 331 ALA A O 1
ATOM 2674 N N . ARG A 1 332 ? -14.204 -14.461 37.164 1.00 76.88 332 ARG A N 1
ATOM 2675 C CA . ARG A 1 332 ? -13.975 -15.050 35.830 1.00 76.88 332 ARG A CA 1
ATOM 2676 C C . ARG A 1 332 ? -13.671 -13.995 34.765 1.00 76.88 332 ARG A C 1
ATOM 2678 O O . ARG A 1 332 ? -12.823 -14.219 33.907 1.00 76.88 332 ARG A O 1
ATOM 2685 N N . LYS A 1 333 ? -14.338 -12.839 34.822 1.00 79.62 333 LYS A N 1
ATOM 2686 C CA . LYS A 1 333 ? -14.119 -11.720 33.889 1.00 79.62 333 LYS A CA 1
ATOM 2687 C C . LYS A 1 333 ? -12.742 -11.076 34.093 1.00 79.62 333 LYS A C 1
ATOM 2689 O O . LYS A 1 333 ? -12.058 -10.777 33.118 1.00 79.62 333 LYS A O 1
ATOM 2694 N N . GLN A 1 334 ? -12.324 -10.901 35.348 1.00 76.81 334 GLN A N 1
ATOM 2695 C CA . GLN A 1 334 ? -10.987 -10.422 35.724 1.00 76.81 334 GLN A CA 1
ATOM 2696 C C . GLN A 1 334 ? -9.889 -11.382 35.253 1.00 76.81 334 GLN A C 1
ATOM 2698 O O . GLN A 1 334 ? -8.891 -10.937 34.689 1.00 76.81 334 GLN A O 1
ATOM 2703 N N . ASP A 1 335 ? -10.094 -12.689 35.427 1.00 80.19 335 ASP A N 1
ATOM 2704 C CA . ASP A 1 335 ? -9.129 -13.714 35.022 1.00 80.19 335 ASP A CA 1
ATOM 2705 C C . ASP A 1 335 ? -8.986 -13.784 33.489 1.00 80.19 335 ASP A C 1
ATOM 2707 O O . ASP A 1 335 ? -7.879 -13.857 32.956 1.00 80.19 335 ASP A O 1
ATOM 2711 N N . PHE A 1 336 ? -10.097 -13.631 32.758 1.00 80.31 336 PHE A N 1
ATOM 2712 C CA . PHE A 1 336 ? -10.089 -13.502 31.298 1.00 80.31 336 PHE A CA 1
ATOM 2713 C C . PHE A 1 336 ? -9.316 -12.257 30.826 1.00 80.31 336 PHE A C 1
ATOM 2715 O O . PHE A 1 336 ? -8.426 -12.362 29.986 1.00 80.31 336 PHE A O 1
ATOM 2722 N N . LEU A 1 337 ? -9.584 -11.090 31.424 1.00 77.25 337 LEU A N 1
ATOM 2723 C CA . LEU A 1 337 ? -8.878 -9.831 31.130 1.00 77.25 337 LEU A CA 1
ATOM 2724 C C . LEU A 1 337 ? -7.385 -9.868 31.493 1.00 77.25 337 LEU A C 1
ATOM 2726 O O . LEU A 1 337 ? -6.592 -9.082 30.965 1.00 77.25 337 LEU A O 1
ATOM 2730 N N . LYS A 1 338 ? -6.994 -10.720 32.444 1.00 81.19 338 LYS A N 1
ATOM 2731 C CA . LYS A 1 338 ? -5.591 -10.946 32.796 1.00 81.19 338 LYS A CA 1
ATOM 2732 C C . LYS A 1 338 ? -4.894 -11.783 31.722 1.00 81.19 338 LYS A C 1
ATOM 2734 O O . LYS A 1 338 ? -3.857 -11.352 31.229 1.00 81.19 338 LYS A O 1
ATOM 2739 N N . ARG A 1 339 ? -5.508 -12.889 31.287 1.00 76.25 339 ARG A N 1
ATOM 2740 C CA . ARG A 1 339 ? -4.992 -13.727 30.187 1.00 76.25 339 ARG A CA 1
ATOM 2741 C C . ARG A 1 339 ? -4.877 -12.964 28.869 1.00 76.25 339 ARG A C 1
ATOM 2743 O O . ARG A 1 339 ? -3.886 -13.109 28.167 1.00 76.25 339 ARG A O 1
ATOM 2750 N N . GLU A 1 340 ? -5.851 -12.111 28.554 1.00 75.88 340 GLU A N 1
ATOM 2751 C CA . GLU A 1 340 ? -5.805 -11.251 27.363 1.00 75.88 340 GLU A CA 1
ATOM 2752 C C . GLU A 1 340 ? -4.625 -10.261 27.418 1.00 75.88 340 GLU A C 1
ATOM 2754 O O . GLU A 1 340 ? -3.958 -10.027 26.414 1.00 75.88 340 GLU A O 1
ATOM 2759 N N . ARG A 1 341 ? -4.317 -9.706 28.600 1.00 75.81 341 ARG A N 1
ATOM 2760 C CA . ARG A 1 341 ? -3.146 -8.834 28.793 1.00 75.81 341 ARG A CA 1
ATOM 2761 C C . ARG A 1 341 ? -1.820 -9.577 28.679 1.00 75.81 341 ARG A C 1
ATOM 2763 O O . ARG A 1 341 ? -0.888 -9.015 28.122 1.00 75.81 341 ARG A O 1
ATOM 2770 N N . GLU A 1 342 ? -1.741 -10.798 29.198 1.00 79.38 342 GLU A N 1
ATOM 2771 C CA . GLU A 1 342 ? -0.544 -11.643 29.093 1.00 79.38 342 GLU A CA 1
ATOM 2772 C C . GLU A 1 342 ? -0.265 -12.047 27.635 1.00 79.38 342 GLU A C 1
ATOM 2774 O O . GLU A 1 342 ? 0.887 -12.044 27.215 1.00 79.38 342 GLU A O 1
ATOM 2779 N N . LEU A 1 343 ? -1.312 -12.302 26.840 1.00 66.81 343 LEU A N 1
ATOM 2780 C CA . LEU A 1 343 ? -1.204 -12.580 25.401 1.00 66.81 343 LEU A CA 1
ATOM 2781 C C . LEU A 1 343 ? -0.773 -11.365 24.570 1.00 66.81 343 LEU A C 1
ATOM 2783 O O . LEU A 1 343 ? -0.130 -11.535 23.547 1.00 66.81 343 LEU A O 1
ATOM 2787 N N . MET A 1 344 ? -1.115 -10.150 25.000 1.00 55.03 344 MET A N 1
ATOM 2788 C CA . MET A 1 344 ? -0.730 -8.901 24.322 1.00 55.03 344 MET A CA 1
ATOM 2789 C C . MET A 1 344 ? 0.693 -8.423 24.675 1.00 55.03 344 MET A C 1
ATOM 2791 O O . MET A 1 344 ? 1.116 -7.381 24.180 1.00 55.03 344 MET A O 1
ATOM 2795 N N . GLN A 1 345 ? 1.393 -9.112 25.585 1.00 61.75 345 GLN A N 1
ATOM 2796 C CA . GLN A 1 345 ? 2.771 -8.805 26.004 1.00 61.75 345 GLN A CA 1
ATOM 2797 C C . GLN A 1 345 ? 3.810 -9.806 25.463 1.00 61.75 345 GLN A C 1
ATOM 2799 O O . GLN A 1 345 ? 4.997 -9.645 25.749 1.00 61.75 345 GLN A O 1
ATOM 2804 N N . GLN A 1 346 ? 3.369 -10.820 24.713 1.00 43.34 346 GLN A N 1
ATOM 2805 C CA . GLN A 1 346 ? 4.208 -11.686 23.877 1.00 43.34 346 GLN A CA 1
ATOM 2806 C C . GLN A 1 346 ? 4.186 -11.160 22.447 1.00 43.34 346 GLN A C 1
ATOM 2808 O O . GLN A 1 346 ? 5.238 -11.285 21.784 1.00 43.34 346 GLN A O 1
#

Sequence (346 aa):
MKNLNMICHPPQDLPKPIPIRCRIPDDLFSDFIMVLEFVNVFSELVELRDVYPQGITFDMLEHALVEKEVAGVFNDVLQLLLQGIFTLQEEEDDEVDADPTAEEVMETDTSDITIQEAVRVANRASTWSQQYHGLPLQKVPLDALTVTEVLRLHLLASGATSVANGRWRHLNRGGFKNWDDPGLQFKLEEPIIIKTLSTQTIFDLSLAYKLKILSVLVGQILTYASVRDIIDDNIEKLKEVKNKLRLHQLTQMRKEKEINAARLQEKRDRKQKERERLLKEAEKKAAAAAMTGEPDKPIELEDEEEEEEEEEEDESEKVAREEKEEKNKEARKQDFLKRERELMQQ

Organism: Homarus americanus (NCBI:txid6706)